Protein AF-Q559J3-F1 (afdb_monomer_lite)

Organism: Dictyostelium discoideum (NCBI:txid44689)

Radius of gyration: 30.57 Å; chains: 1; bounding box: 98×53×50 Å

pLDDT: mean 72.98, std 19.17, range [39.12, 98.0]

Structure (mmCIF, N/CA/C/O backbone):
data_AF-Q559J3-F1
#
_entry.id   AF-Q559J3-F1
#
loop_
_atom_site.group_PDB
_atom_site.id
_atom_site.type_symbol
_atom_site.label_atom_id
_atom_site.label_alt_id
_atom_site.label_comp_id
_atom_site.label_asym_id
_atom_site.label_entity_id
_atom_site.label_seq_id
_atom_site.pdbx_PDB_ins_code
_atom_site.Cartn_x
_atom_site.Cartn_y
_atom_site.Cartn_z
_atom_site.occupancy
_atom_site.B_iso_or_equiv
_atom_site.auth_seq_id
_atom_site.auth_comp_id
_atom_site.auth_asym_id
_atom_site.auth_atom_id
_atom_site.pdbx_PDB_model_num
ATOM 1 N N . MET A 1 1 ? -14.173 6.210 0.864 1.00 50.69 1 MET A N 1
ATOM 2 C CA . MET A 1 1 ? -13.270 5.061 1.099 1.00 50.69 1 MET A CA 1
ATOM 3 C C . MET A 1 1 ? -14.038 3.821 0.684 1.00 50.69 1 MET A C 1
ATOM 5 O O . MET A 1 1 ? -15.176 3.711 1.118 1.00 50.69 1 MET A O 1
ATOM 9 N N . ASN A 1 2 ? -13.496 2.957 -0.178 1.00 53.44 2 ASN A N 1
ATOM 10 C CA . ASN A 1 2 ? -14.232 1.775 -0.639 1.00 53.44 2 ASN A CA 1
ATOM 11 C C . ASN A 1 2 ? -13.721 0.534 0.094 1.00 53.44 2 ASN A C 1
ATOM 13 O O . ASN A 1 2 ? -12.513 0.313 0.171 1.00 53.44 2 ASN A O 1
ATOM 17 N N . ILE A 1 3 ? -14.643 -0.270 0.618 1.00 52.12 3 ILE A N 1
ATOM 18 C CA . ILE A 1 3 ? -14.345 -1.595 1.165 1.00 52.12 3 ILE A CA 1
ATOM 19 C C . ILE A 1 3 ? -14.300 -2.557 -0.022 1.00 52.12 3 ILE A C 1
ATOM 21 O O . ILE A 1 3 ? -15.331 -2.792 -0.649 1.00 52.12 3 ILE A O 1
ATOM 25 N N . SER A 1 4 ? -13.125 -3.091 -0.357 1.00 60.62 4 SER A N 1
ATOM 26 C CA . SER A 1 4 ? -12.976 -4.025 -1.486 1.00 60.62 4 SER A CA 1
ATOM 27 C C . SER A 1 4 ? -13.229 -5.475 -1.088 1.00 60.62 4 SER A C 1
ATOM 29 O O . SER A 1 4 ? -13.694 -6.266 -1.909 1.00 60.62 4 SER A O 1
ATOM 31 N N . ARG A 1 5 ? -12.934 -5.838 0.165 1.00 61.53 5 ARG A N 1
ATOM 32 C CA . ARG A 1 5 ? -13.039 -7.215 0.647 1.00 61.53 5 ARG A CA 1
ATOM 33 C C . ARG A 1 5 ? -13.280 -7.264 2.151 1.00 61.53 5 ARG A C 1
ATOM 35 O O . ARG A 1 5 ? -12.635 -6.543 2.910 1.00 61.53 5 ARG A O 1
ATOM 42 N N . VAL A 1 6 ? -14.191 -8.143 2.564 1.00 59.00 6 VAL A N 1
ATOM 43 C CA . VAL A 1 6 ? -14.423 -8.495 3.970 1.00 59.00 6 VAL A CA 1
ATOM 44 C C . VAL A 1 6 ? -13.960 -9.930 4.167 1.00 59.00 6 VAL A C 1
ATOM 46 O O . VAL A 1 6 ? -14.517 -10.838 3.552 1.00 59.00 6 VAL A O 1
ATOM 49 N N . ASN A 1 7 ? -12.951 -10.143 5.009 1.00 68.31 7 ASN A N 1
ATOM 50 C CA . ASN A 1 7 ? -12.560 -11.485 5.434 1.00 68.31 7 ASN A CA 1
ATOM 51 C C . ASN A 1 7 ? -12.933 -11.653 6.912 1.00 68.31 7 ASN A C 1
ATOM 53 O O . ASN A 1 7 ? -12.520 -10.870 7.766 1.00 68.31 7 ASN A O 1
ATOM 57 N N . SER A 1 8 ? -13.724 -12.675 7.231 1.00 63.62 8 SER A N 1
ATOM 58 C CA . SER A 1 8 ? -14.010 -13.049 8.616 1.00 63.62 8 SER A CA 1
ATOM 59 C C . SER A 1 8 ? -12.898 -13.949 9.149 1.00 63.62 8 SER A C 1
ATOM 61 O O . SER A 1 8 ? -12.629 -15.006 8.578 1.00 63.62 8 SER A O 1
ATOM 63 N N . THR A 1 9 ? -12.287 -13.570 10.266 1.00 68.38 9 THR A N 1
ATOM 64 C CA . THR A 1 9 ? -11.398 -14.435 11.050 1.00 68.38 9 THR A CA 1
ATOM 65 C C . THR A 1 9 ? -12.041 -14.734 12.408 1.00 68.38 9 THR A C 1
ATOM 67 O O . THR A 1 9 ? -12.905 -13.974 12.851 1.00 68.38 9 THR A O 1
ATOM 70 N N . PRO A 1 10 ? -11.607 -15.782 13.135 1.00 66.25 10 PRO A N 1
ATOM 71 C CA . PRO A 1 10 ? -12.072 -16.031 14.503 1.00 66.25 10 PRO A CA 1
ATOM 72 C C . PRO A 1 10 ? -11.838 -14.854 15.466 1.00 66.25 10 PRO A C 1
ATOM 74 O O . PRO A 1 10 ? -12.481 -14.782 16.508 1.00 66.25 10 PRO A O 1
ATOM 77 N N . LYS A 1 11 ? -10.907 -13.946 15.132 1.00 66.12 11 LYS A N 1
ATOM 78 C CA . LYS A 1 11 ? -10.559 -12.764 15.932 1.00 66.12 11 LYS A CA 1
ATOM 79 C C . LYS A 1 11 ? -11.352 -11.505 15.553 1.00 66.12 11 LYS A C 1
ATOM 81 O O . LYS A 1 11 ? -11.283 -10.527 16.287 1.00 66.12 11 LYS A O 1
ATOM 86 N N . GLY A 1 12 ? -12.107 -11.525 14.452 1.00 66.38 12 GLY A N 1
ATOM 87 C CA . GLY A 1 12 ? -12.852 -10.367 13.954 1.00 66.38 12 GLY A CA 1
ATOM 88 C C . GLY A 1 12 ? -12.937 -10.318 12.428 1.00 66.38 12 GLY A C 1
ATOM 89 O O . GLY A 1 12 ? -12.359 -11.145 11.718 1.00 66.38 12 GLY A O 1
ATOM 90 N N . SER A 1 13 ? -13.679 -9.341 11.912 1.00 70.00 13 SER A N 1
ATOM 91 C CA . SER A 1 13 ? -13.765 -9.037 10.480 1.00 70.00 13 SER A CA 1
ATOM 92 C C . SER A 1 13 ? -12.693 -8.023 10.083 1.00 70.00 13 SER A C 1
ATOM 94 O O . SER A 1 13 ? -12.608 -6.953 10.690 1.00 70.00 13 SER A O 1
ATOM 96 N N . THR A 1 14 ? -11.908 -8.331 9.052 1.00 61.81 14 THR A N 1
ATOM 97 C CA . THR A 1 14 ? -10.976 -7.380 8.437 1.00 61.81 14 THR A CA 1
ATOM 98 C C . THR A 1 14 ? -11.603 -6.761 7.195 1.00 61.81 14 THR A C 1
ATOM 100 O O . THR A 1 14 ? -12.227 -7.452 6.385 1.00 61.81 14 THR A O 1
ATOM 103 N N . PHE A 1 15 ? -11.443 -5.445 7.063 1.00 66.25 15 PHE A N 1
ATOM 104 C CA . PHE A 1 15 ? -11.895 -4.682 5.906 1.00 66.25 15 PHE A CA 1
ATOM 105 C C . PHE A 1 15 ? -10.669 -4.194 5.150 1.00 66.25 15 PHE A C 1
ATOM 107 O O . PHE A 1 15 ? -9.879 -3.397 5.664 1.00 66.25 15 PHE A O 1
ATOM 114 N N . GLU A 1 16 ? -10.512 -4.672 3.921 1.00 60.56 16 GLU A N 1
ATOM 115 C CA . GLU A 1 16 ? -9.511 -4.127 3.018 1.00 60.56 16 GLU A CA 1
ATOM 116 C C . GLU A 1 16 ? -10.017 -2.785 2.489 1.00 60.56 16 GLU A C 1
ATOM 118 O O . GLU A 1 16 ? -11.097 -2.687 1.895 1.00 60.56 16 GLU A O 1
ATOM 123 N N . LEU A 1 17 ? -9.251 -1.731 2.754 1.00 57.00 17 LEU A N 1
ATOM 124 C CA . LEU A 1 17 ? -9.593 -0.393 2.309 1.00 57.00 17 LEU A CA 1
ATOM 125 C C . LEU A 1 17 ? -8.867 -0.125 1.010 1.00 57.00 17 LEU A C 1
ATOM 127 O O . LEU A 1 17 ? -7.647 0.023 0.982 1.00 57.00 17 LEU A O 1
ATOM 131 N N . THR A 1 18 ? -9.632 0.022 -0.059 1.00 56.56 18 THR A N 1
ATOM 132 C CA . THR A 1 18 ? -9.094 0.622 -1.270 1.00 56.56 18 THR A CA 1
ATOM 133 C C . THR A 1 18 ? -9.245 2.130 -1.134 1.00 56.56 18 THR A C 1
ATOM 135 O O . THR A 1 18 ? -10.359 2.663 -1.017 1.00 56.56 18 THR A O 1
ATOM 138 N N . TYR A 1 19 ? -8.113 2.835 -1.100 1.00 57.12 19 TYR A N 1
ATOM 139 C CA . TYR A 1 19 ? -8.124 4.291 -1.123 1.00 57.12 19 TYR A CA 1
ATOM 140 C C . TYR A 1 19 ? -8.837 4.774 -2.389 1.00 57.12 19 TYR A C 1
ATOM 142 O O . TYR A 1 19 ? -8.651 4.186 -3.458 1.00 57.12 19 TYR A O 1
ATOM 150 N N . PRO A 1 20 ? -9.658 5.836 -2.300 1.00 55.09 20 PRO A N 1
ATOM 151 C CA . PRO A 1 20 ? -10.192 6.454 -3.499 1.00 55.09 20 PRO A CA 1
ATOM 152 C C . PRO A 1 20 ? -9.019 6.854 -4.399 1.00 55.09 20 PRO A C 1
ATOM 154 O O . PRO A 1 20 ? -8.024 7.411 -3.931 1.00 55.09 20 PRO A O 1
ATOM 157 N N . THR A 1 21 ? -9.158 6.588 -5.695 1.00 53.22 21 THR A N 1
ATOM 158 C CA . THR A 1 21 ? -8.191 6.916 -6.757 1.00 53.22 21 THR A CA 1
ATOM 159 C C . THR A 1 21 ? -7.716 8.375 -6.726 1.00 53.22 21 THR A C 1
ATOM 161 O O . THR A 1 21 ? -6.663 8.687 -7.266 1.00 53.22 21 THR A O 1
ATOM 164 N N . HIS A 1 22 ? -8.432 9.270 -6.043 1.00 52.12 22 HIS A N 1
ATOM 165 C CA . HIS A 1 22 ? -8.041 10.663 -5.825 1.00 52.12 22 HIS A CA 1
ATOM 166 C C . HIS A 1 22 ? -6.794 10.856 -4.948 1.00 52.12 22 HIS A C 1
ATOM 168 O O . HIS A 1 22 ? -6.021 11.769 -5.220 1.00 52.12 22 HIS A O 1
ATOM 174 N N . LEU A 1 23 ? -6.536 9.993 -3.956 1.00 54.59 23 LEU A N 1
ATOM 175 C CA . LEU A 1 23 ? -5.275 10.039 -3.197 1.00 54.59 23 LEU A CA 1
ATOM 176 C C . LEU A 1 23 ? -4.087 9.671 -4.093 1.00 54.59 23 LEU A C 1
ATOM 178 O O . LEU A 1 23 ? -3.030 10.294 -4.015 1.00 54.59 23 LEU A O 1
ATOM 182 N N . ASN A 1 24 ? -4.310 8.741 -5.027 1.00 59.25 24 ASN A N 1
ATOM 183 C CA . ASN A 1 24 ? -3.363 8.491 -6.110 1.00 59.25 24 ASN A CA 1
ATOM 184 C C . ASN A 1 24 ? -3.235 9.720 -7.021 1.00 59.25 24 ASN A C 1
ATOM 186 O O . ASN A 1 24 ? -2.165 9.934 -7.561 1.00 59.25 24 ASN A O 1
ATOM 190 N N . GLY A 1 25 ? -4.274 10.551 -7.155 1.00 69.50 25 GLY A N 1
ATOM 191 C CA . GLY A 1 25 ? -4.237 11.820 -7.886 1.00 69.50 25 GLY A CA 1
ATOM 192 C C . GLY A 1 25 ? -3.306 12.867 -7.264 1.00 69.50 25 GLY A C 1
ATOM 193 O O . GLY A 1 25 ? -2.492 13.441 -7.979 1.00 69.50 25 GLY A O 1
ATOM 194 N N . LEU A 1 26 ? -3.363 13.085 -5.945 1.00 63.06 26 LEU A N 1
ATOM 195 C CA . LEU A 1 26 ? -2.419 13.972 -5.237 1.00 63.06 26 LEU A CA 1
ATOM 196 C C . LEU A 1 26 ? -0.977 13.454 -5.340 1.00 63.06 26 LEU A C 1
ATOM 198 O O . LEU A 1 26 ? -0.055 14.219 -5.631 1.00 63.06 26 LEU A O 1
ATOM 202 N N . ILE A 1 27 ? -0.790 12.141 -5.171 1.00 65.81 27 ILE A N 1
ATOM 203 C CA . ILE A 1 27 ? 0.515 11.495 -5.353 1.00 65.81 27 ILE A CA 1
ATOM 204 C C . ILE A 1 27 ? 0.997 11.697 -6.798 1.00 65.81 27 ILE A C 1
ATOM 206 O O . ILE A 1 27 ? 2.102 12.194 -6.997 1.00 65.81 27 ILE A O 1
ATOM 210 N N . GLN A 1 28 ? 0.144 11.464 -7.797 1.00 74.38 28 GLN A N 1
ATOM 211 C CA . GLN A 1 28 ? 0.455 11.692 -9.212 1.00 74.38 28 GLN A CA 1
ATOM 212 C C . GLN A 1 28 ? 0.804 13.153 -9.515 1.00 74.38 28 GLN A C 1
ATOM 214 O O . GLN A 1 28 ? 1.754 13.407 -10.249 1.00 74.38 28 GLN A O 1
ATOM 219 N N . GLN A 1 29 ? 0.092 14.132 -8.950 1.00 77.00 29 GLN A N 1
ATOM 220 C CA . GLN A 1 29 ? 0.422 15.548 -9.153 1.00 77.00 29 GLN A CA 1
ATOM 221 C C . GLN A 1 29 ? 1.798 15.891 -8.581 1.00 77.00 29 GLN A C 1
ATOM 223 O O . GLN A 1 29 ? 2.585 16.579 -9.235 1.00 77.00 29 GLN A O 1
ATOM 228 N N . SER A 1 30 ? 2.111 15.374 -7.389 1.00 74.38 30 SER A N 1
ATOM 229 C CA . SER A 1 30 ? 3.423 15.562 -6.771 1.00 74.38 30 SER A CA 1
ATOM 230 C C . SER A 1 30 ? 4.540 14.921 -7.607 1.00 74.38 30 SER A C 1
ATOM 232 O O . SER A 1 30 ? 5.579 15.547 -7.825 1.00 74.38 30 SER A O 1
ATOM 234 N N . GLU A 1 31 ? 4.307 13.721 -8.152 1.00 75.12 31 GLU A N 1
ATOM 235 C CA . GLU A 1 31 ? 5.231 13.016 -9.049 1.00 75.12 31 GLU A CA 1
ATOM 236 C C . GLU A 1 31 ? 5.479 13.809 -10.337 1.00 75.12 31 GLU A C 1
ATOM 238 O O . GLU A 1 31 ? 6.629 13.990 -10.740 1.00 75.12 31 GLU A O 1
ATOM 243 N N . VAL A 1 32 ? 4.421 14.354 -10.948 1.00 80.75 32 VAL A N 1
ATOM 244 C CA . VAL A 1 32 ? 4.525 15.205 -12.144 1.00 80.75 32 VAL A CA 1
ATOM 245 C C . VAL A 1 32 ? 5.367 16.449 -11.854 1.00 80.75 32 VAL A C 1
ATOM 247 O O . VAL A 1 32 ? 6.253 16.781 -12.643 1.00 80.75 32 VAL A O 1
ATOM 250 N N . PHE A 1 33 ? 5.160 17.106 -10.709 1.00 79.50 33 PHE A N 1
ATOM 251 C CA . PHE A 1 33 ? 5.953 18.275 -10.317 1.00 79.50 33 PHE A CA 1
ATOM 252 C C . PHE A 1 33 ? 7.436 17.934 -10.117 1.00 79.50 33 PHE A C 1
ATOM 254 O O . PHE A 1 33 ? 8.308 18.658 -10.605 1.00 79.50 33 PHE A O 1
ATOM 261 N N . GLY A 1 34 ? 7.732 16.809 -9.455 1.00 79.00 34 GLY A N 1
ATOM 262 C CA . GLY A 1 34 ? 9.100 16.315 -9.283 1.00 79.00 34 GLY A CA 1
ATOM 263 C C . GLY A 1 34 ? 9.792 16.049 -10.623 1.00 79.00 34 GLY A C 1
ATOM 264 O O . GLY A 1 34 ? 10.924 16.485 -10.835 1.00 79.00 34 GLY A O 1
ATOM 265 N N . ILE A 1 35 ? 9.090 15.414 -11.565 1.00 80.19 35 ILE A N 1
ATOM 266 C CA . ILE A 1 35 ? 9.599 15.138 -12.915 1.00 80.19 35 ILE A CA 1
ATOM 267 C C . ILE A 1 35 ? 9.886 16.437 -13.676 1.00 80.19 35 ILE A C 1
ATOM 269 O O . ILE A 1 35 ? 10.951 16.559 -14.281 1.00 80.19 35 ILE A O 1
ATOM 273 N N . ILE A 1 36 ? 8.988 17.425 -13.619 1.00 83.69 36 ILE A N 1
ATOM 274 C CA . ILE A 1 36 ? 9.185 18.721 -14.288 1.00 83.69 36 ILE A CA 1
ATOM 275 C C . ILE A 1 36 ? 10.451 19.415 -13.769 1.00 83.69 36 ILE A C 1
ATOM 277 O O . ILE A 1 36 ? 11.252 19.902 -14.569 1.00 83.69 36 ILE A O 1
ATOM 281 N N . LEU A 1 37 ? 10.683 19.420 -12.452 1.00 79.75 37 LEU A N 1
ATOM 282 C CA . LEU A 1 37 ? 11.886 20.022 -11.866 1.00 79.75 37 LEU A CA 1
ATOM 283 C C . LEU A 1 37 ? 13.171 19.304 -12.299 1.00 79.75 37 LEU A C 1
ATOM 285 O O . LEU A 1 37 ? 14.160 19.963 -12.627 1.00 79.75 37 LEU A O 1
ATOM 289 N N . ILE A 1 38 ? 13.148 17.969 -12.371 1.00 80.94 38 ILE A N 1
ATOM 290 C CA . ILE A 1 38 ? 14.276 17.177 -12.881 1.00 80.94 38 ILE A CA 1
ATOM 291 C C . ILE A 1 38 ? 14.542 17.518 -14.348 1.00 80.94 38 ILE A C 1
ATOM 293 O O . ILE A 1 38 ? 15.689 17.774 -14.709 1.00 80.94 38 ILE A O 1
ATOM 297 N N . ILE A 1 39 ? 13.501 17.583 -15.186 1.00 83.44 39 ILE A N 1
ATOM 298 C CA . ILE A 1 39 ? 13.632 17.941 -16.605 1.00 83.44 39 ILE A CA 1
ATOM 299 C C . ILE A 1 39 ? 14.246 19.336 -16.747 1.00 83.44 39 ILE A C 1
ATOM 301 O O . ILE A 1 39 ? 15.182 19.501 -17.523 1.00 83.44 39 ILE A O 1
ATOM 305 N N . ILE A 1 40 ? 13.789 20.327 -15.977 1.00 81.75 40 ILE A N 1
ATOM 306 C CA . ILE A 1 40 ? 14.355 21.685 -16.010 1.00 81.75 40 ILE A CA 1
ATOM 307 C C . ILE A 1 40 ? 15.839 21.671 -15.611 1.00 81.75 40 ILE A C 1
ATOM 309 O O . ILE A 1 40 ? 16.649 22.335 -16.263 1.00 81.75 40 ILE A O 1
ATOM 313 N N . GLY A 1 41 ? 16.212 20.906 -14.579 1.00 78.06 41 GLY A N 1
ATOM 314 C CA . GLY A 1 41 ? 17.607 20.746 -14.156 1.00 78.06 41 GLY A CA 1
ATOM 315 C C . GLY A 1 41 ? 18.481 20.102 -15.236 1.00 78.06 41 GLY A C 1
ATOM 316 O O . GLY A 1 41 ? 19.561 20.606 -15.545 1.00 78.06 41 GLY A O 1
ATOM 317 N N . VAL A 1 42 ? 17.978 19.043 -15.874 1.00 80.94 42 VAL A N 1
ATOM 318 C CA . VAL A 1 42 ? 18.658 18.326 -16.962 1.00 80.94 42 VAL A CA 1
ATOM 319 C C . VAL A 1 42 ? 18.816 19.216 -18.196 1.00 80.94 42 VAL A C 1
ATOM 321 O O . VAL A 1 42 ? 19.921 19.345 -18.717 1.00 80.94 42 VAL A O 1
ATOM 324 N N . VAL A 1 43 ? 17.747 19.885 -18.638 1.00 82.81 43 VAL A N 1
ATOM 325 C CA . VAL A 1 43 ? 17.775 20.790 -19.800 1.00 82.81 43 VAL A CA 1
ATOM 326 C C . VAL A 1 43 ? 18.772 21.929 -19.578 1.00 82.81 43 VAL A C 1
ATOM 328 O O . VAL A 1 43 ? 19.550 22.239 -20.479 1.00 82.81 43 VAL A O 1
ATOM 331 N N . LYS A 1 44 ? 18.819 22.514 -18.372 1.00 78.12 44 LYS A N 1
ATOM 332 C CA . LYS A 1 44 ? 19.820 23.538 -18.033 1.00 78.12 44 LYS A CA 1
ATOM 333 C C . LYS A 1 44 ? 21.246 22.985 -18.004 1.00 78.12 44 LYS A C 1
ATOM 335 O O . LYS A 1 44 ? 22.157 23.688 -18.430 1.00 78.12 44 LYS A O 1
ATOM 340 N N . GLY A 1 45 ? 21.439 21.743 -17.554 1.00 74.56 45 GLY A N 1
ATOM 341 C CA . GLY A 1 45 ? 22.743 21.074 -17.544 1.00 74.56 45 GLY A CA 1
ATOM 342 C C . GLY A 1 45 ? 23.296 20.758 -18.939 1.00 74.56 45 GLY A C 1
ATOM 343 O O . GLY A 1 45 ? 24.510 20.753 -19.119 1.00 74.56 45 GLY A O 1
ATOM 344 N N . PHE A 1 46 ? 22.421 20.543 -19.928 1.00 79.81 46 PHE A N 1
ATOM 345 C CA . PHE A 1 46 ? 22.800 20.253 -21.318 1.00 79.81 46 PHE A CA 1
ATOM 346 C C . PHE A 1 46 ? 22.862 21.483 -22.236 1.00 79.81 46 PHE A C 1
ATOM 348 O O . PHE A 1 46 ? 23.179 21.327 -23.419 1.00 79.81 46 PHE A O 1
ATOM 355 N N . SER A 1 47 ? 22.578 22.694 -21.740 1.00 77.44 47 SER A N 1
ATOM 356 C CA . SER A 1 47 ? 22.707 23.901 -22.565 1.00 77.44 47 SER A CA 1
ATOM 357 C C . SER A 1 47 ? 24.156 24.050 -23.042 1.00 77.44 47 SER A C 1
ATOM 359 O O . SER A 1 47 ? 25.096 24.080 -22.250 1.00 77.44 47 SER A O 1
ATOM 361 N N . LYS A 1 48 ? 24.328 24.060 -24.365 1.00 68.38 48 LYS A N 1
ATOM 362 C CA . LYS A 1 48 ? 25.519 23.573 -25.079 1.00 68.38 48 LYS A CA 1
ATOM 363 C C . LYS A 1 48 ? 26.717 24.536 -25.098 1.00 68.38 48 LYS A C 1
ATOM 365 O O . LYS A 1 48 ? 27.658 24.303 -25.849 1.00 68.38 48 LYS A O 1
ATOM 370 N N . GLU A 1 49 ? 26.723 25.597 -24.293 1.00 74.06 49 GLU A N 1
ATOM 371 C CA . GLU A 1 49 ? 27.734 26.657 -24.389 1.00 74.06 49 GLU A CA 1
ATOM 372 C C . GLU A 1 49 ? 28.524 26.855 -23.084 1.00 74.06 49 GLU A C 1
ATOM 374 O O . GLU A 1 49 ? 28.106 27.522 -22.140 1.00 74.06 49 GLU A O 1
ATOM 379 N N . GLY A 1 50 ? 29.718 26.255 -23.059 1.00 69.12 50 GLY A N 1
ATOM 380 C CA . GLY A 1 50 ? 30.932 26.829 -22.463 1.00 69.12 50 GLY A CA 1
ATOM 381 C C . GLY A 1 50 ? 31.109 26.819 -20.942 1.00 69.12 50 GLY A C 1
ATOM 382 O O . GLY A 1 50 ? 32.248 26.823 -20.485 1.00 69.12 50 GLY A O 1
ATOM 383 N N . ASN A 1 51 ? 30.049 26.756 -20.138 1.00 83.38 51 ASN A N 1
ATOM 384 C CA . ASN A 1 51 ? 30.182 26.947 -18.692 1.00 83.38 51 ASN A CA 1
ATOM 385 C C . ASN A 1 51 ? 30.091 25.624 -17.924 1.00 83.38 51 ASN A C 1
ATOM 387 O O . ASN A 1 51 ? 29.023 25.241 -17.455 1.00 83.38 51 ASN A O 1
ATOM 391 N N . GLN A 1 52 ? 31.231 24.956 -17.707 1.00 86.50 52 GLN A N 1
ATOM 392 C CA . GLN A 1 52 ? 31.329 23.790 -16.806 1.00 86.50 52 GLN A CA 1
ATOM 393 C C . GLN A 1 52 ? 30.721 24.072 -15.416 1.00 86.50 52 GLN A C 1
ATOM 395 O O . GLN A 1 52 ? 30.108 23.198 -14.806 1.00 86.50 52 GLN A O 1
ATOM 400 N N . ILE A 1 53 ? 30.819 25.324 -14.952 1.00 86.94 53 ILE A N 1
ATOM 401 C CA . ILE A 1 53 ? 30.195 25.811 -13.713 1.00 86.94 53 ILE A CA 1
ATOM 402 C C . ILE A 1 53 ? 28.661 25.678 -13.766 1.00 86.94 53 ILE A C 1
ATOM 404 O O . ILE A 1 53 ? 28.046 25.244 -12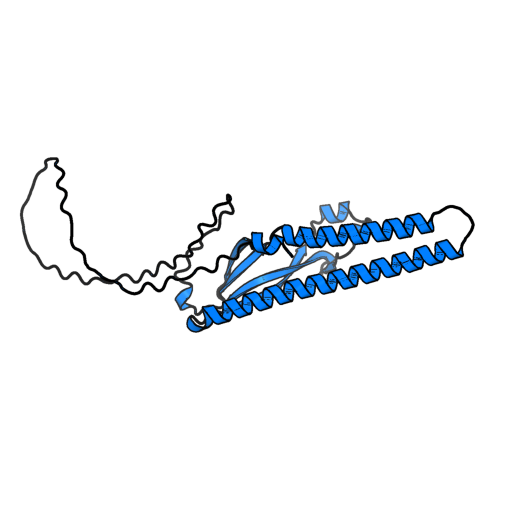.792 1.00 86.94 53 ILE A O 1
ATOM 408 N N . LEU A 1 54 ? 28.034 25.997 -14.905 1.00 84.94 54 LEU A N 1
ATOM 409 C CA . LEU A 1 54 ? 26.582 25.904 -15.084 1.00 84.94 54 LEU A CA 1
ATOM 410 C C . LEU A 1 54 ? 26.109 24.443 -15.089 1.00 84.94 54 LEU A C 1
ATOM 412 O O . LEU A 1 54 ? 25.093 24.130 -14.470 1.00 84.94 54 LEU A O 1
ATOM 416 N N . ALA A 1 55 ? 26.875 23.545 -15.717 1.00 84.06 55 ALA A N 1
ATOM 417 C CA . ALA A 1 55 ? 26.600 22.108 -15.683 1.00 84.06 55 ALA A CA 1
ATOM 418 C C . ALA A 1 55 ? 26.677 21.552 -14.249 1.00 84.06 55 ALA A C 1
ATOM 420 O O . ALA A 1 55 ? 25.779 20.827 -13.817 1.00 84.06 55 ALA A O 1
ATOM 421 N N . GLY A 1 56 ? 27.694 21.956 -13.476 1.00 87.62 56 GLY A N 1
ATOM 422 C CA . GLY A 1 56 ? 27.813 21.604 -12.058 1.00 87.62 56 GLY A CA 1
ATOM 423 C C . GLY A 1 56 ? 26.618 22.086 -11.228 1.00 87.62 56 GLY A C 1
ATOM 424 O O . GLY A 1 56 ? 26.050 21.320 -10.450 1.00 87.62 56 GLY A O 1
ATOM 425 N N . PHE A 1 57 ? 26.168 23.324 -11.449 1.00 88.25 57 PHE A N 1
ATOM 426 C CA . PHE A 1 57 ? 24.981 23.866 -10.785 1.00 88.25 57 PHE A CA 1
ATOM 427 C C . PHE A 1 57 ? 23.693 23.115 -11.172 1.00 88.25 57 PHE A C 1
ATOM 429 O O . PHE A 1 57 ? 22.853 22.841 -10.314 1.00 88.25 57 PHE A O 1
ATOM 436 N N . GLY A 1 58 ? 23.546 22.717 -12.441 1.00 85.62 58 GLY A N 1
ATOM 437 C CA . GLY A 1 58 ? 22.435 21.880 -12.911 1.00 85.62 58 GLY A CA 1
ATOM 438 C C . GLY A 1 58 ? 22.383 20.514 -12.216 1.00 85.62 58 GLY A C 1
ATOM 439 O O . GLY A 1 58 ? 21.319 20.070 -11.778 1.00 85.62 58 GLY A O 1
ATOM 440 N N . LEU A 1 59 ? 23.539 19.875 -12.016 1.00 87.31 59 LEU A N 1
ATOM 441 C CA . LEU A 1 59 ? 23.616 18.618 -11.269 1.00 87.31 59 LEU A CA 1
ATOM 442 C C . LEU A 1 59 ? 23.240 18.816 -9.796 1.00 87.31 59 LEU A C 1
ATOM 444 O O . LEU A 1 59 ? 22.370 18.108 -9.296 1.00 87.31 59 LEU A O 1
ATOM 448 N N . ILE A 1 60 ? 23.803 19.816 -9.115 1.00 89.62 60 ILE A N 1
ATOM 449 C CA . ILE A 1 60 ? 23.496 20.087 -7.698 1.00 89.62 60 ILE A CA 1
ATOM 450 C C . ILE A 1 60 ? 22.004 20.390 -7.500 1.00 89.62 60 ILE A C 1
ATOM 452 O O . ILE A 1 60 ? 21.367 19.834 -6.605 1.00 89.62 60 ILE A O 1
ATOM 456 N N . THR A 1 61 ? 21.422 21.232 -8.357 1.00 88.12 61 THR A N 1
ATOM 457 C CA . THR A 1 61 ? 19.994 21.580 -8.278 1.00 88.12 61 THR A CA 1
ATOM 458 C C . THR A 1 61 ? 19.078 20.393 -8.571 1.00 88.12 61 THR A C 1
ATOM 460 O O . THR A 1 61 ? 18.031 20.275 -7.932 1.00 88.12 61 THR A O 1
ATOM 463 N N . SER A 1 62 ? 19.464 19.475 -9.464 1.00 85.81 62 SER A N 1
ATOM 464 C CA . SER A 1 62 ? 18.681 18.254 -9.717 1.00 85.81 62 SER A CA 1
ATOM 465 C C . SER A 1 62 ? 18.729 17.273 -8.538 1.00 85.81 62 SER A C 1
ATOM 467 O O . SER A 1 62 ? 17.680 16.774 -8.131 1.00 85.81 62 SER A O 1
ATOM 469 N N . PHE A 1 63 ? 19.894 17.081 -7.906 1.00 89.12 63 PHE A N 1
ATOM 470 C CA . PHE A 1 63 ? 20.010 16.314 -6.658 1.00 89.12 63 PHE A CA 1
ATOM 471 C C . PHE A 1 63 ? 19.173 16.918 -5.527 1.00 89.12 63 PHE A C 1
ATOM 473 O O . PHE A 1 63 ? 18.439 16.200 -4.848 1.00 89.12 63 PHE A O 1
ATOM 480 N N . PHE A 1 64 ? 19.237 18.239 -5.345 1.00 89.62 64 PHE A N 1
ATOM 481 C CA . PHE A 1 64 ? 18.448 18.927 -4.326 1.00 89.62 64 PHE A CA 1
ATOM 482 C C . PHE A 1 64 ? 16.939 18.811 -4.587 1.00 89.62 64 PHE A C 1
ATOM 484 O O . PHE A 1 64 ? 16.170 18.568 -3.661 1.00 89.62 64 PHE A O 1
ATOM 491 N N . SER A 1 65 ? 16.514 18.904 -5.851 1.00 88.00 65 SER A N 1
ATOM 492 C CA . SER A 1 65 ? 15.105 18.743 -6.236 1.00 88.00 65 SER A CA 1
ATOM 493 C C . SER A 1 65 ? 14.591 17.329 -5.954 1.00 88.00 65 SER A C 1
ATOM 495 O O . SER A 1 65 ? 13.501 17.174 -5.408 1.00 88.00 65 SER A O 1
ATOM 497 N N . LEU A 1 66 ? 15.389 16.296 -6.256 1.00 88.75 66 LEU A N 1
ATOM 498 C CA . LEU A 1 66 ? 15.071 14.906 -5.911 1.00 88.75 66 LEU A CA 1
ATOM 499 C C . LEU A 1 66 ? 14.950 14.706 -4.397 1.00 88.75 66 LEU A C 1
ATOM 501 O O . LEU A 1 66 ? 14.025 14.048 -3.925 1.00 88.75 66 LEU A O 1
ATOM 505 N N . PHE A 1 67 ? 15.865 15.293 -3.628 1.00 89.81 67 PHE A N 1
ATOM 506 C CA . PHE A 1 67 ? 15.842 15.211 -2.172 1.00 89.81 67 PHE A CA 1
ATOM 507 C C . PHE A 1 67 ? 14.608 15.901 -1.570 1.00 89.81 67 PHE A C 1
ATOM 509 O O . PHE A 1 67 ? 13.917 15.309 -0.741 1.00 89.81 67 PHE A O 1
ATOM 516 N N . LEU A 1 68 ? 14.279 17.114 -2.028 1.00 89.56 68 LEU A N 1
ATOM 517 C CA . LEU A 1 68 ? 13.059 17.816 -1.621 1.00 89.56 68 LEU A CA 1
ATOM 518 C C . LEU A 1 68 ? 11.798 17.029 -1.979 1.00 89.56 68 LEU A C 1
ATOM 520 O O . LEU A 1 68 ? 10.890 16.931 -1.156 1.00 89.56 68 LEU A O 1
ATOM 524 N N . PHE A 1 69 ? 11.753 16.435 -3.173 1.00 87.12 69 PHE A N 1
ATOM 525 C CA . PHE A 1 69 ? 10.642 15.584 -3.586 1.00 87.12 69 PHE A CA 1
ATOM 526 C C . PHE A 1 69 ? 10.449 14.401 -2.625 1.00 87.12 69 PHE A C 1
ATOM 528 O O . PHE A 1 69 ? 9.332 14.164 -2.167 1.00 87.12 69 PHE A O 1
ATOM 535 N N . LEU A 1 70 ? 11.529 13.710 -2.243 1.00 89.69 70 LEU A N 1
ATOM 536 C CA . LEU A 1 70 ? 11.463 12.616 -1.267 1.00 89.69 70 LEU A CA 1
ATOM 537 C C . LEU A 1 70 ? 10.949 13.087 0.102 1.00 89.69 70 LEU A C 1
ATOM 539 O O . LEU A 1 70 ? 10.127 12.401 0.708 1.00 89.69 70 LEU A O 1
ATOM 543 N N . ILE A 1 71 ? 11.379 14.260 0.577 1.00 91.69 71 ILE A N 1
ATOM 544 C CA . ILE A 1 71 ? 10.879 14.840 1.833 1.00 91.69 71 ILE A CA 1
ATOM 545 C C . ILE A 1 71 ? 9.376 15.121 1.742 1.00 91.69 71 ILE A C 1
ATOM 547 O O . ILE A 1 71 ? 8.623 14.702 2.621 1.00 91.69 71 ILE A O 1
ATOM 551 N N . ILE A 1 72 ? 8.927 15.795 0.679 1.00 89.88 72 ILE A N 1
ATOM 552 C CA . ILE A 1 72 ? 7.509 16.120 0.467 1.00 89.88 72 ILE A CA 1
ATOM 553 C C . ILE A 1 72 ? 6.672 14.840 0.393 1.00 89.88 72 ILE A C 1
ATOM 555 O O . ILE A 1 72 ? 5.605 14.767 1.005 1.00 89.88 72 ILE A O 1
ATOM 559 N N . PHE A 1 73 ? 7.166 13.812 -0.297 1.00 87.06 73 PHE A N 1
ATOM 560 C CA . PHE A 1 73 ? 6.510 12.511 -0.385 1.00 87.06 73 PHE A CA 1
ATOM 561 C C . PHE A 1 73 ? 6.355 11.853 0.997 1.00 87.06 73 PHE A C 1
ATOM 563 O O . PHE A 1 73 ? 5.266 11.396 1.352 1.00 87.06 73 PHE A O 1
ATOM 570 N N . ILE A 1 74 ? 7.413 11.859 1.817 1.00 89.81 74 ILE A N 1
ATOM 571 C CA . ILE A 1 74 ? 7.378 11.329 3.189 1.00 89.81 74 ILE A CA 1
ATOM 572 C C . ILE A 1 74 ? 6.380 12.112 4.055 1.00 89.81 74 ILE A C 1
ATOM 574 O O . ILE A 1 74 ? 5.551 11.496 4.726 1.00 89.81 74 ILE A O 1
ATOM 578 N N . ILE A 1 75 ? 6.415 13.449 4.017 1.00 91.00 75 ILE A N 1
ATOM 579 C CA . ILE A 1 75 ? 5.484 14.313 4.763 1.00 91.00 75 ILE A CA 1
ATOM 580 C C . ILE A 1 75 ? 4.039 14.028 4.347 1.00 91.00 75 ILE A C 1
ATOM 582 O O . ILE A 1 75 ? 3.174 13.844 5.202 1.00 91.00 75 ILE A O 1
ATOM 586 N N . SER A 1 76 ? 3.780 13.925 3.044 1.00 88.25 76 SER A N 1
ATOM 587 C CA . SER A 1 76 ? 2.446 13.635 2.511 1.00 88.25 76 SER A CA 1
ATOM 588 C C . SER A 1 76 ? 1.931 12.288 3.018 1.00 88.25 76 SER A C 1
ATOM 590 O O . SER A 1 76 ? 0.812 12.202 3.523 1.00 88.25 76 SER A O 1
ATOM 592 N N . LYS A 1 77 ? 2.772 11.244 2.992 1.00 87.06 77 LYS A N 1
ATOM 593 C CA . LYS A 1 77 ? 2.426 9.923 3.537 1.00 87.06 77 LYS A CA 1
ATOM 594 C C . LYS A 1 77 ? 2.112 9.980 5.036 1.00 87.06 77 LYS A C 1
ATOM 596 O O . LYS A 1 77 ? 1.145 9.360 5.480 1.00 87.06 77 LYS A O 1
ATOM 601 N N . ILE A 1 78 ? 2.900 10.722 5.815 1.00 90.31 78 ILE A N 1
ATOM 602 C CA . ILE A 1 78 ? 2.667 10.912 7.255 1.00 90.31 78 ILE A CA 1
ATOM 603 C C . ILE A 1 78 ? 1.336 11.632 7.501 1.00 90.31 78 ILE A C 1
ATOM 605 O O . ILE A 1 78 ? 0.557 11.184 8.339 1.00 90.31 78 ILE A O 1
ATOM 609 N N . ASN A 1 79 ? 1.035 12.693 6.750 1.00 90.12 79 ASN A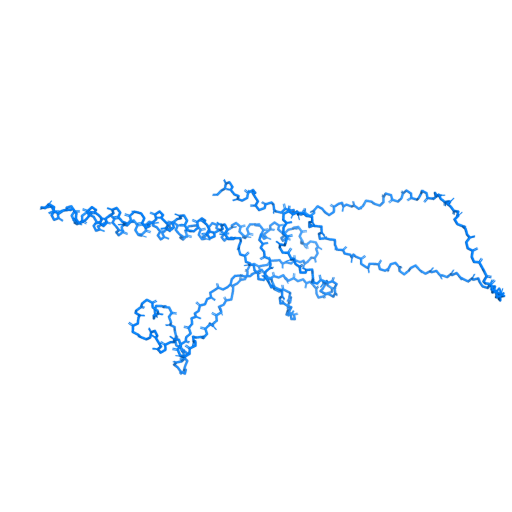 N 1
ATOM 610 C CA . ASN A 1 79 ? -0.211 13.450 6.887 1.00 90.12 79 ASN A CA 1
ATOM 611 C C . ASN A 1 79 ? -1.444 12.583 6.613 1.00 90.12 79 ASN A C 1
ATOM 613 O O . ASN A 1 79 ? -2.407 12.623 7.377 1.00 90.12 79 ASN A O 1
ATOM 617 N N . VAL A 1 80 ? -1.394 11.749 5.570 1.00 87.81 80 VAL A N 1
ATOM 618 C CA . VAL A 1 80 ? -2.468 10.798 5.251 1.00 87.81 80 VAL A CA 1
ATOM 619 C C . VAL A 1 80 ? -2.670 9.802 6.393 1.00 87.81 80 VAL A C 1
ATOM 621 O O . VAL A 1 80 ? -3.798 9.606 6.841 1.00 87.81 80 VAL A O 1
ATOM 624 N N . LEU A 1 81 ? -1.589 9.218 6.919 1.00 88.88 81 LEU A N 1
ATOM 625 C CA . LEU A 1 81 ? -1.666 8.288 8.049 1.00 88.88 81 LEU A CA 1
ATOM 626 C C . LEU A 1 81 ? -2.201 8.955 9.322 1.00 88.88 81 LEU A C 1
ATOM 628 O O . LEU A 1 81 ? -3.005 8.353 10.030 1.00 88.88 81 LEU A O 1
ATOM 632 N N . ASN A 1 82 ? -1.787 10.188 9.612 1.00 91.50 82 ASN A N 1
ATOM 633 C CA . ASN A 1 82 ? -2.271 10.944 10.766 1.00 91.50 82 ASN A CA 1
ATOM 634 C C . ASN A 1 82 ? -3.761 11.265 10.641 1.00 91.50 82 ASN A C 1
ATOM 636 O O . ASN A 1 82 ? -4.492 11.117 11.615 1.00 91.50 82 ASN A O 1
ATOM 640 N N . LYS A 1 83 ? -4.225 11.628 9.441 1.00 90.50 83 LYS A N 1
ATOM 641 C CA . LYS A 1 83 ? -5.649 11.850 9.182 1.00 90.50 83 LYS A CA 1
ATOM 642 C C . LYS A 1 83 ? -6.463 10.575 9.401 1.00 90.50 83 LYS A C 1
ATOM 644 O O . LYS A 1 83 ? -7.466 10.617 10.095 1.00 90.50 83 LYS A O 1
ATOM 649 N N . ILE A 1 84 ? -6.007 9.433 8.885 1.00 89.00 84 ILE A N 1
ATOM 650 C CA . ILE A 1 84 ? -6.686 8.142 9.099 1.00 89.00 84 ILE A CA 1
ATOM 651 C C . ILE A 1 84 ? -6.753 7.796 10.587 1.00 89.00 84 ILE A C 1
ATOM 653 O O . ILE A 1 84 ? -7.793 7.349 11.059 1.00 89.00 84 ILE A O 1
ATOM 657 N N . LYS A 1 85 ? -5.661 8.004 11.331 1.00 92.62 85 LYS A N 1
ATOM 658 C CA . LYS A 1 85 ? -5.641 7.777 12.782 1.00 92.62 85 LYS A CA 1
ATOM 659 C C . LYS A 1 85 ? -6.641 8.672 13.508 1.00 92.62 85 LYS A C 1
ATOM 661 O O . LYS A 1 85 ? -7.406 8.164 14.311 1.00 92.62 85 LYS A O 1
ATOM 666 N N . TYR A 1 86 ? -6.679 9.958 13.169 1.00 94.19 86 TYR A N 1
ATOM 667 C CA . TYR A 1 86 ? -7.635 10.901 13.745 1.00 94.19 86 TYR A CA 1
ATOM 668 C C . TYR A 1 86 ? -9.092 10.478 13.496 1.00 94.19 86 TYR A C 1
ATOM 670 O O . TYR A 1 86 ? -9.887 10.420 14.429 1.00 94.19 86 TYR A O 1
ATOM 678 N N . GLU A 1 87 ? -9.434 10.112 12.258 1.00 91.62 87 GLU A N 1
ATOM 679 C CA . GLU A 1 87 ? -10.775 9.610 11.924 1.00 91.62 87 GLU A CA 1
ATOM 680 C C . GLU A 1 87 ? -11.097 8.305 12.670 1.00 91.62 87 GLU A C 1
ATOM 682 O O . GLU A 1 87 ? -12.206 8.122 13.168 1.00 91.62 87 GLU A O 1
ATOM 687 N N . LEU A 1 88 ? -10.121 7.400 12.803 1.00 92.69 88 LEU A N 1
ATOM 688 C CA . LEU A 1 88 ? -10.280 6.174 13.587 1.00 92.69 88 LEU A CA 1
ATOM 689 C C . LEU A 1 88 ? -10.501 6.451 15.072 1.00 92.69 88 LEU A C 1
ATOM 691 O O . LEU A 1 88 ? -11.305 5.759 15.688 1.00 92.69 88 LEU A O 1
ATOM 695 N N . ASP A 1 89 ? -9.833 7.449 15.643 1.00 95.31 89 ASP A N 1
ATOM 696 C CA . ASP A 1 89 ? -10.029 7.849 17.036 1.00 95.31 89 ASP A CA 1
ATOM 697 C C . ASP A 1 89 ? -11.447 8.399 17.255 1.00 95.31 89 ASP A C 1
ATOM 699 O O . ASP A 1 89 ? -12.113 8.014 18.218 1.00 95.31 89 ASP A O 1
ATOM 703 N N . LEU A 1 90 ? -11.963 9.211 16.322 1.00 94.00 90 LEU A N 1
ATOM 704 C CA . LEU A 1 90 ? -13.354 9.683 16.349 1.00 94.00 90 LEU A CA 1
ATOM 705 C C . LEU A 1 90 ? -14.362 8.530 16.243 1.00 94.00 90 LEU A C 1
ATOM 707 O O . LEU A 1 90 ? -15.337 8.480 16.997 1.00 94.00 90 LEU A O 1
ATOM 711 N N . ILE A 1 91 ? -14.128 7.582 15.330 1.00 91.25 91 ILE A N 1
ATOM 712 C CA . ILE A 1 91 ? -14.954 6.374 15.201 1.00 91.25 91 ILE A CA 1
ATOM 713 C C . ILE A 1 91 ? -14.899 5.569 16.506 1.00 91.25 91 ILE A C 1
ATOM 715 O O . ILE A 1 91 ? -15.938 5.187 17.039 1.00 91.25 91 ILE A O 1
ATOM 719 N N . ASN A 1 92 ? -13.713 5.347 17.063 1.00 93.88 92 ASN A N 1
ATOM 720 C CA . ASN A 1 92 ? -13.540 4.594 18.301 1.00 93.88 92 ASN A CA 1
ATOM 721 C C . ASN A 1 92 ? -14.286 5.215 19.479 1.00 93.88 92 ASN A C 1
ATOM 723 O O . ASN A 1 92 ? -14.931 4.483 20.225 1.00 93.88 92 ASN A O 1
ATOM 727 N N . GLU A 1 93 ? -14.257 6.539 19.633 1.00 95.44 93 GLU A N 1
ATOM 728 C CA . GLU A 1 93 ? -15.036 7.209 20.678 1.00 95.44 93 GLU A CA 1
ATOM 729 C C . GLU A 1 93 ? -16.550 7.047 20.457 1.00 95.44 93 GLU A C 1
ATOM 731 O O . GLU A 1 93 ? -17.267 6.715 21.403 1.00 95.44 93 GLU A O 1
ATOM 736 N N . ASN A 1 94 ? -17.039 7.150 19.215 1.00 93.56 94 ASN A N 1
ATOM 737 C CA . ASN A 1 94 ? -18.459 6.934 18.898 1.00 93.56 94 ASN A CA 1
ATOM 738 C C . ASN A 1 94 ? -18.937 5.498 19.185 1.00 93.56 94 ASN A C 1
ATOM 740 O O . ASN A 1 94 ? -20.091 5.286 19.561 1.00 93.56 94 ASN A O 1
ATOM 744 N N . TYR A 1 95 ? -18.064 4.502 19.020 1.00 91.62 95 TYR A N 1
ATOM 745 C CA . TYR A 1 95 ? -18.390 3.081 19.198 1.00 91.62 95 TYR A CA 1
ATOM 746 C C . TYR A 1 95 ? -17.936 2.490 20.544 1.00 91.62 95 TYR A C 1
ATOM 748 O O . TYR A 1 95 ? -18.176 1.309 20.821 1.00 91.62 95 TYR A O 1
ATOM 756 N N . LYS A 1 96 ? -17.357 3.315 21.419 1.00 94.62 96 LYS A N 1
ATOM 757 C CA . LYS A 1 96 ? -16.820 2.925 22.729 1.00 94.62 96 LYS A CA 1
ATOM 758 C C . LYS A 1 96 ? -17.849 2.243 23.625 1.00 94.62 96 LYS A C 1
ATOM 760 O O . LYS A 1 96 ? -17.544 1.231 24.246 1.00 94.62 96 LYS A O 1
ATOM 765 N N . SER A 1 97 ? -19.086 2.744 23.647 1.00 94.44 97 SER A N 1
ATOM 766 C CA . SER A 1 97 ? -20.188 2.171 24.439 1.00 94.44 97 SER A CA 1
ATOM 767 C C . SER A 1 97 ? -20.587 0.760 23.995 1.00 94.44 97 SER A C 1
ATOM 769 O O . SER A 1 97 ? -21.115 -0.012 24.793 1.00 94.44 97 SER A O 1
ATOM 771 N N . LYS A 1 98 ? -20.309 0.405 22.734 1.00 90.75 98 LYS A N 1
ATOM 772 C CA . LYS A 1 98 ? -20.572 -0.921 22.160 1.00 90.75 98 LYS A CA 1
ATOM 773 C C . LYS A 1 98 ? -19.383 -1.880 22.336 1.00 90.75 98 LYS A C 1
ATOM 775 O O . LYS A 1 98 ? -19.460 -3.013 21.870 1.00 90.75 98 LYS A O 1
ATOM 780 N N . ASN A 1 99 ? -18.297 -1.458 22.999 1.00 92.69 99 ASN A N 1
ATOM 781 C CA . ASN A 1 99 ? -17.025 -2.188 23.082 1.00 92.69 99 ASN A CA 1
ATOM 782 C C . ASN A 1 99 ? -16.461 -2.583 21.702 1.00 92.69 99 ASN A C 1
ATOM 784 O O . ASN A 1 99 ? -15.788 -3.604 21.578 1.00 92.69 99 ASN A O 1
ATOM 788 N N . ILE A 1 100 ? -16.745 -1.795 20.660 1.00 90.25 100 ILE A N 1
ATOM 789 C CA . ILE A 1 100 ? -16.194 -2.017 19.321 1.00 90.25 100 ILE A CA 1
ATOM 790 C C . ILE A 1 100 ? -14.990 -1.099 19.151 1.00 90.25 100 ILE A C 1
ATOM 792 O O . ILE A 1 100 ? -15.090 0.108 19.373 1.00 90.25 100 ILE A O 1
ATOM 796 N N . LYS A 1 101 ? -13.862 -1.670 18.732 1.00 94.00 101 LYS A N 1
ATOM 797 C CA . LYS A 1 101 ? -12.613 -0.952 18.508 1.00 94.00 101 LYS A CA 1
ATOM 798 C C . LYS A 1 101 ? -12.105 -1.188 17.093 1.00 94.00 101 LYS A C 1
ATOM 800 O O . LYS A 1 101 ? -11.932 -2.316 16.649 1.00 94.00 101 LYS A O 1
ATOM 805 N N . TRP A 1 102 ? -11.820 -0.097 16.412 1.00 93.62 102 TRP A N 1
ATOM 806 C CA . TRP A 1 102 ? -11.289 -0.018 15.066 1.00 93.62 102 TRP A CA 1
ATOM 807 C C . TRP A 1 102 ? -9.805 0.332 15.156 1.00 93.62 102 TRP A C 1
ATOM 809 O O . TRP A 1 102 ? -9.424 1.337 15.757 1.00 93.62 102 TRP A O 1
ATOM 819 N N . SER A 1 103 ? -8.948 -0.497 14.571 1.00 93.75 103 SER A N 1
ATOM 820 C CA . SER A 1 103 ? -7.498 -0.297 14.589 1.00 93.75 103 SER A CA 1
ATOM 821 C C . SER A 1 103 ? -6.939 -0.304 13.171 1.00 93.75 103 SER A C 1
ATOM 823 O O . SER A 1 103 ? -7.268 -1.180 12.374 1.00 93.75 103 SER A O 1
ATOM 825 N N . LEU A 1 104 ? -6.043 0.638 12.862 1.00 93.38 104 LEU A N 1
ATOM 826 C CA . LEU A 1 104 ? -5.240 0.574 11.642 1.00 93.38 104 LEU A CA 1
ATOM 827 C C . LEU A 1 104 ? -4.136 -0.469 11.833 1.00 93.38 104 LEU A C 1
ATOM 829 O O . LEU A 1 104 ? -3.253 -0.305 12.682 1.00 93.38 104 LEU A O 1
ATOM 833 N N . ARG A 1 105 ? -4.176 -1.528 11.033 1.00 92.19 105 ARG A N 1
ATOM 834 C CA . ARG A 1 105 ? -3.148 -2.566 10.979 1.00 92.19 105 ARG A CA 1
ATOM 835 C C . ARG A 1 105 ? -2.433 -2.525 9.639 1.00 92.19 105 ARG A C 1
ATOM 837 O O . ARG A 1 105 ? -2.892 -1.905 8.678 1.00 92.19 105 ARG A O 1
ATOM 844 N N . HIS A 1 106 ? -1.274 -3.159 9.609 1.00 90.44 106 HIS A N 1
ATOM 845 C CA . HIS A 1 106 ? -0.552 -3.412 8.380 1.00 90.44 106 HIS A CA 1
ATOM 846 C C . HIS A 1 106 ? 0.010 -4.823 8.427 1.00 90.44 106 HIS A C 1
ATOM 848 O O . HIS A 1 106 ? 0.539 -5.227 9.460 1.00 90.44 106 HIS A O 1
ATOM 854 N N . ASP A 1 107 ? -0.080 -5.518 7.303 1.00 90.88 107 ASP A N 1
ATOM 855 C CA . ASP A 1 107 ? 0.544 -6.818 7.106 1.00 90.88 107 ASP A CA 1
ATOM 856 C C . ASP A 1 107 ? 1.565 -6.727 5.976 1.00 90.88 107 ASP A C 1
ATOM 858 O O . ASP A 1 107 ? 1.458 -5.907 5.057 1.00 90.88 107 ASP A O 1
ATOM 862 N N . LEU A 1 108 ? 2.572 -7.591 6.059 1.00 93.69 108 LEU A N 1
ATOM 863 C CA . LEU A 1 108 ? 3.533 -7.809 4.992 1.00 93.69 108 LEU A CA 1
ATOM 864 C C . LEU A 1 108 ? 3.002 -8.917 4.084 1.00 93.69 108 LEU A C 1
ATOM 866 O O . LEU A 1 108 ? 3.051 -10.095 4.437 1.00 93.69 108 LEU A O 1
ATOM 870 N N . ASN A 1 109 ? 2.508 -8.546 2.910 1.00 93.00 109 ASN A N 1
ATOM 871 C CA . ASN A 1 109 ? 2.119 -9.503 1.893 1.00 93.00 109 ASN A CA 1
ATOM 872 C C . ASN A 1 109 ? 3.344 -9.928 1.071 1.00 93.00 109 ASN A C 1
ATOM 874 O O . ASN A 1 109 ? 4.069 -9.094 0.525 1.00 93.00 109 ASN A O 1
ATOM 878 N N . ILE A 1 110 ? 3.576 -11.238 0.986 1.00 96.25 110 ILE A N 1
ATOM 879 C CA . ILE A 1 110 ? 4.682 -11.833 0.234 1.00 96.25 110 ILE A CA 1
ATOM 880 C C . ILE A 1 110 ? 4.135 -12.351 -1.097 1.00 96.25 110 ILE A C 1
ATOM 882 O O . ILE A 1 110 ? 3.544 -13.427 -1.183 1.00 96.25 110 ILE A O 1
ATOM 886 N N . ASN A 1 111 ? 4.372 -11.585 -2.158 1.00 96.50 111 ASN A N 1
ATOM 887 C CA . ASN A 1 111 ? 3.939 -11.905 -3.511 1.00 96.50 111 ASN A CA 1
ATOM 888 C C . ASN A 1 111 ? 5.057 -12.639 -4.260 1.00 96.50 111 ASN A C 1
ATOM 890 O O . ASN A 1 111 ? 6.002 -12.022 -4.763 1.00 96.50 111 ASN A O 1
ATOM 894 N N . PHE A 1 112 ? 4.959 -13.964 -4.358 1.00 97.62 112 PHE A N 1
ATOM 895 C CA . PHE A 1 112 ? 5.893 -14.750 -5.164 1.00 97.62 112 PHE A CA 1
ATOM 896 C C . PHE A 1 112 ? 5.779 -14.392 -6.645 1.00 97.62 112 PHE A C 1
ATOM 898 O O . PHE A 1 112 ? 4.690 -14.353 -7.219 1.00 97.62 112 PHE A O 1
ATOM 905 N N . ILE A 1 113 ? 6.923 -14.154 -7.279 1.00 96.94 113 ILE A N 1
ATOM 906 C CA . ILE A 1 113 ? 6.980 -13.813 -8.696 1.00 96.94 113 ILE A CA 1
ATOM 907 C C . ILE A 1 113 ? 6.870 -15.108 -9.497 1.00 96.94 113 ILE A C 1
ATOM 909 O O . ILE A 1 113 ? 7.581 -16.077 -9.232 1.00 96.94 113 ILE A O 1
ATOM 913 N N . ASN A 1 114 ? 5.986 -15.118 -10.494 1.00 97.56 114 ASN A N 1
ATOM 914 C CA . ASN A 1 114 ? 5.886 -16.228 -11.435 1.00 97.56 114 ASN A CA 1
ATOM 915 C C . ASN A 1 114 ? 7.253 -16.483 -12.107 1.00 97.56 114 ASN A C 1
ATOM 917 O O . ASN A 1 114 ? 7.896 -15.552 -12.599 1.00 97.56 114 ASN A O 1
ATOM 921 N N . GLU A 1 115 ? 7.690 -17.743 -12.126 1.00 97.00 115 GLU A N 1
ATOM 922 C CA . GLU A 1 115 ? 9.027 -18.129 -12.586 1.00 97.00 115 GLU A CA 1
ATOM 923 C C . GLU A 1 115 ? 9.274 -17.782 -14.064 1.00 97.00 115 GLU A C 1
ATOM 925 O O . GLU A 1 115 ? 10.350 -17.293 -14.413 1.00 97.00 115 GLU A O 1
ATOM 930 N N . GLU A 1 116 ? 8.278 -17.960 -14.935 1.00 97.50 116 GLU A N 1
ATOM 931 C CA . GLU A 1 116 ? 8.382 -17.615 -16.358 1.00 97.50 116 GLU A CA 1
ATOM 932 C C . GLU A 1 116 ? 8.533 -16.104 -16.550 1.00 97.50 116 GLU A C 1
ATOM 934 O O . GLU A 1 116 ? 9.387 -15.642 -17.316 1.00 97.50 116 GLU A O 1
ATOM 939 N N . LEU A 1 117 ? 7.744 -15.316 -15.809 1.00 97.38 117 LEU A N 1
ATOM 940 C CA . LEU A 1 117 ? 7.842 -13.856 -15.819 1.00 97.38 117 LEU A CA 1
ATOM 941 C C . LEU A 1 117 ? 9.219 -13.391 -15.335 1.00 97.38 117 LEU A C 1
ATOM 943 O O . LEU A 1 117 ? 9.793 -12.467 -15.919 1.00 97.38 117 LEU A O 1
ATOM 947 N N . TYR A 1 118 ? 9.738 -14.028 -14.285 1.00 97.56 118 TYR A N 1
ATOM 948 C CA . TYR A 1 118 ? 11.059 -13.743 -13.745 1.00 97.56 118 TYR A CA 1
ATOM 949 C C . TYR A 1 118 ? 12.155 -14.040 -14.776 1.00 97.56 118 TYR A C 1
ATOM 951 O O . TYR A 1 118 ? 12.922 -13.137 -15.105 1.00 97.56 118 TYR A O 1
ATOM 959 N N . LYS A 1 119 ? 12.169 -15.239 -15.377 1.00 97.19 119 LYS A N 1
ATOM 960 C CA . LYS A 1 119 ? 13.132 -15.616 -16.430 1.00 97.19 119 LYS A CA 1
ATOM 961 C C . LYS A 1 119 ? 13.083 -14.659 -17.623 1.00 97.19 119 LYS A C 1
ATOM 963 O O . LYS A 1 119 ? 14.124 -14.210 -18.090 1.00 97.19 119 LYS A O 1
ATOM 968 N N . LYS A 1 120 ? 11.884 -14.271 -18.072 1.00 97.50 120 LYS A N 1
ATOM 969 C CA . LYS A 1 120 ? 11.692 -13.331 -19.193 1.00 97.50 120 LYS A CA 1
ATOM 970 C C . LYS A 1 120 ? 12.242 -11.928 -18.915 1.00 97.50 120 LYS A C 1
ATOM 972 O O . LYS A 1 120 ? 12.580 -11.199 -19.848 1.00 97.50 120 LYS A O 1
ATOM 977 N N . LYS A 1 121 ? 12.268 -11.505 -17.650 1.00 96.94 121 LYS A N 1
ATOM 978 C CA . LYS A 1 121 ? 12.720 -10.167 -17.240 1.00 96.94 121 LYS A CA 1
ATOM 979 C C . LYS A 1 121 ? 14.090 -10.171 -16.560 1.00 96.94 121 LYS A C 1
ATOM 981 O O . LYS A 1 121 ? 14.561 -9.101 -16.167 1.00 96.94 121 LYS A O 1
ATOM 986 N N . LEU A 1 122 ? 14.737 -11.331 -16.465 1.00 95.62 122 LEU A N 1
ATOM 987 C CA . LEU A 1 122 ? 16.090 -11.465 -15.949 1.00 95.62 122 LEU A CA 1
ATOM 988 C C . LEU A 1 122 ? 17.037 -10.560 -16.757 1.00 95.62 122 LEU A C 1
ATOM 990 O O . LEU A 1 122 ? 16.967 -10.504 -17.982 1.00 95.62 122 LEU A O 1
ATOM 994 N N . GLY A 1 123 ? 17.869 -9.785 -16.061 1.00 93.81 123 GLY A N 1
ATOM 995 C CA . GLY A 1 123 ? 18.770 -8.794 -16.668 1.00 93.81 123 GLY A CA 1
ATOM 996 C C . GLY A 1 123 ? 18.194 -7.377 -16.794 1.00 93.81 123 GLY A C 1
ATOM 997 O O . GLY A 1 123 ? 18.951 -6.425 -16.972 1.00 93.81 123 GLY A O 1
ATOM 998 N N . LYS A 1 124 ? 16.880 -7.177 -16.624 1.00 96.19 124 LYS A N 1
ATOM 999 C CA . LYS A 1 124 ? 16.308 -5.824 -16.537 1.00 96.19 124 LYS A CA 1
ATOM 1000 C C . LYS A 1 124 ? 16.478 -5.284 -15.118 1.00 96.19 124 LYS A C 1
ATOM 1002 O O . LYS A 1 124 ? 15.692 -5.623 -14.239 1.00 96.19 124 LYS A O 1
ATOM 1007 N N . SER A 1 125 ? 17.470 -4.416 -14.903 1.00 94.50 125 SER A N 1
ATOM 1008 C CA . SER A 1 125 ? 17.788 -3.836 -13.581 1.00 94.50 125 SER A CA 1
ATOM 1009 C C . SER A 1 125 ? 16.557 -3.261 -12.855 1.00 94.50 125 SER A C 1
ATOM 1011 O O . SER A 1 125 ? 16.325 -3.550 -11.683 1.00 94.50 125 SER A O 1
ATOM 1013 N N . THR A 1 126 ? 15.681 -2.557 -13.580 1.00 92.62 126 THR A N 1
ATOM 1014 C CA . THR A 1 126 ? 14.433 -1.997 -13.030 1.00 92.62 126 THR A CA 1
ATOM 1015 C C . THR A 1 126 ? 13.448 -3.057 -12.540 1.00 92.62 126 THR A C 1
ATOM 1017 O O . THR A 1 126 ? 12.733 -2.831 -11.568 1.00 92.62 126 THR A O 1
ATOM 1020 N N . PHE A 1 127 ? 13.406 -4.229 -13.178 1.00 93.06 127 PHE A N 1
ATOM 1021 C CA . PHE A 1 127 ? 12.578 -5.339 -12.719 1.00 93.06 127 PHE A CA 1
ATOM 1022 C C . PHE A 1 127 ? 13.178 -6.027 -11.493 1.00 93.06 127 PHE A C 1
ATOM 1024 O O . PHE A 1 127 ? 12.426 -6.464 -10.629 1.00 93.06 127 PHE A O 1
ATOM 1031 N N . MET A 1 128 ? 14.505 -6.103 -11.399 1.00 95.62 128 MET A N 1
ATOM 1032 C CA . MET A 1 128 ? 15.190 -6.742 -10.272 1.00 95.62 128 MET A CA 1
ATOM 1033 C C . MET A 1 128 ? 15.105 -5.922 -8.980 1.00 95.62 128 MET A C 1
ATOM 1035 O O . MET A 1 128 ? 15.220 -6.483 -7.892 1.00 95.62 128 MET A O 1
ATOM 1039 N N . HIS A 1 129 ? 14.863 -4.611 -9.078 1.00 95.12 129 HIS A N 1
ATOM 1040 C CA . HIS A 1 129 ? 14.701 -3.757 -7.908 1.00 95.12 129 HIS A CA 1
ATOM 1041 C C . HIS A 1 129 ? 13.506 -4.201 -7.046 1.00 95.12 129 HIS A C 1
ATOM 1043 O O . HIS A 1 129 ? 12.380 -4.346 -7.533 1.00 95.12 129 HIS A O 1
ATOM 1049 N N . GLY A 1 130 ? 13.770 -4.423 -5.756 1.00 93.81 130 GLY A N 1
ATOM 1050 C CA . GLY A 1 130 ? 12.779 -4.874 -4.776 1.00 93.81 130 GLY A CA 1
ATOM 1051 C C . GLY A 1 130 ? 12.457 -6.373 -4.809 1.00 93.81 130 GLY A C 1
ATOM 1052 O O . GLY A 1 130 ? 11.600 -6.808 -4.044 1.00 93.81 130 GLY A O 1
ATOM 1053 N N . ILE A 1 131 ? 13.112 -7.169 -5.665 1.00 96.38 131 ILE A N 1
ATOM 1054 C CA . ILE A 1 131 ? 12.989 -8.632 -5.616 1.00 96.38 131 ILE A CA 1
ATOM 1055 C C . ILE A 1 131 ? 13.868 -9.167 -4.484 1.00 96.38 131 ILE A C 1
ATOM 1057 O O . ILE A 1 131 ? 15.070 -8.905 -4.443 1.00 96.38 131 ILE A O 1
ATOM 1061 N N . LYS A 1 132 ? 13.260 -9.944 -3.592 1.00 97.00 132 LYS A N 1
ATOM 1062 C CA . LYS A 1 132 ? 13.925 -10.724 -2.545 1.00 97.00 132 LYS A CA 1
ATOM 1063 C C . LYS A 1 132 ? 13.854 -12.211 -2.885 1.00 97.00 132 LYS A C 1
ATOM 1065 O O . LYS A 1 132 ? 13.096 -12.609 -3.769 1.00 97.00 132 LYS A O 1
ATOM 1070 N N . TYR A 1 133 ? 14.646 -13.020 -2.192 1.00 97.50 133 TYR A N 1
ATOM 1071 C CA . TYR A 1 133 ? 14.689 -14.470 -2.372 1.00 97.50 133 TYR A CA 1
ATOM 1072 C C . TYR A 1 133 ? 14.416 -15.155 -1.043 1.00 97.50 133 TYR A C 1
ATOM 1074 O O . TYR A 1 133 ? 14.838 -14.665 0.007 1.00 97.50 133 TYR A O 1
ATOM 1082 N N . ASP A 1 134 ? 13.652 -16.242 -1.081 1.00 97.38 134 ASP A N 1
ATOM 1083 C CA . ASP A 1 134 ? 13.423 -17.076 0.096 1.00 97.38 134 ASP A CA 1
ATOM 1084 C C . ASP A 1 134 ? 14.590 -18.058 0.294 1.00 97.38 134 ASP A C 1
ATOM 1086 O O . ASP A 1 134 ? 15.565 -18.061 -0.462 1.00 97.38 134 ASP A O 1
ATOM 1090 N N . ASN A 1 135 ? 14.481 -18.93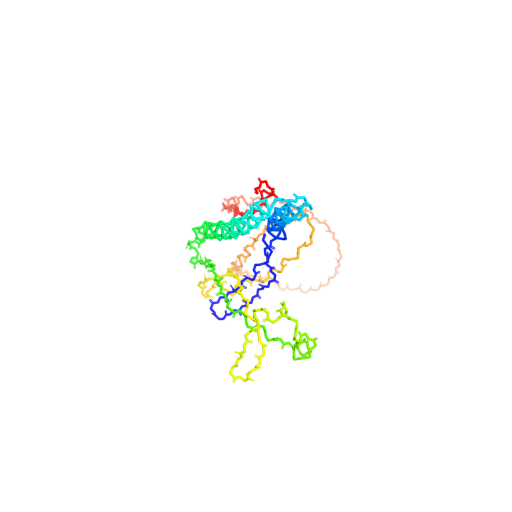0 1.296 1.00 98.00 135 ASN A N 1
ATOM 1091 C CA . ASN A 1 135 ? 15.505 -19.939 1.579 1.00 98.00 135 ASN A CA 1
ATOM 1092 C C . ASN A 1 135 ? 15.686 -20.968 0.440 1.00 98.00 135 ASN A C 1
ATOM 1094 O O . ASN A 1 135 ? 16.685 -21.680 0.423 1.00 98.00 135 ASN A O 1
ATOM 1098 N N . ASN A 1 136 ? 14.748 -21.039 -0.512 1.00 97.81 136 ASN A N 1
ATOM 1099 C CA . ASN A 1 136 ? 14.788 -21.915 -1.683 1.00 97.81 136 ASN A CA 1
ATOM 1100 C C . ASN A 1 136 ? 15.198 -21.161 -2.964 1.00 97.81 136 ASN A C 1
ATOM 1102 O O . ASN A 1 136 ? 15.030 -21.687 -4.064 1.00 97.81 136 ASN A O 1
ATOM 1106 N N . ASN A 1 137 ? 15.710 -19.928 -2.848 1.00 96.81 137 ASN A N 1
ATOM 1107 C CA . ASN A 1 137 ? 16.016 -19.028 -3.966 1.00 96.81 137 ASN A CA 1
ATOM 1108 C C . ASN A 1 137 ? 14.808 -18.686 -4.8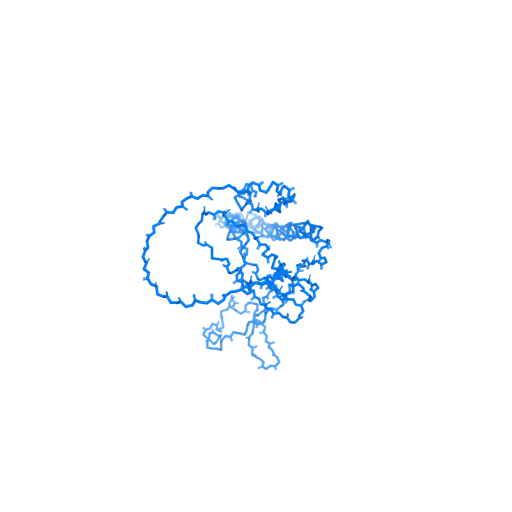60 1.00 96.81 137 ASN A C 1
ATOM 1110 O O . ASN A 1 137 ? 14.977 -18.301 -6.020 1.00 96.81 137 ASN A O 1
ATOM 1114 N N . LYS A 1 138 ? 13.579 -18.788 -4.347 1.00 97.25 138 LYS A N 1
ATOM 1115 C CA . LYS A 1 138 ? 12.382 -18.378 -5.080 1.00 97.25 138 LYS A CA 1
ATOM 1116 C C . LYS A 1 138 ? 12.208 -16.858 -4.977 1.00 97.25 138 LYS A C 1
ATOM 1118 O O . LYS A 1 138 ? 12.168 -16.329 -3.863 1.00 97.25 138 LYS A O 1
ATOM 1123 N N . PRO A 1 139 ? 12.079 -16.137 -6.107 1.00 97.75 139 PRO A N 1
ATOM 1124 C CA . PRO A 1 139 ? 11.939 -14.689 -6.090 1.00 97.75 139 PRO A CA 1
ATOM 1125 C C . PRO A 1 139 ? 10.542 -14.267 -5.609 1.00 97.75 139 PRO A C 1
ATOM 1127 O O . PRO A 1 139 ? 9.521 -14.766 -6.091 1.00 97.75 139 PRO A O 1
ATOM 1130 N N . TYR A 1 140 ? 10.486 -13.299 -4.702 1.00 97.81 140 TYR A N 1
ATOM 1131 C CA . TYR A 1 140 ? 9.249 -12.680 -4.224 1.00 97.81 140 TYR A CA 1
ATOM 1132 C C . TYR A 1 140 ? 9.394 -11.162 -4.084 1.00 97.81 140 TYR A C 1
ATOM 1134 O O . TYR A 1 140 ? 10.497 -10.613 -4.094 1.00 97.81 140 TYR A O 1
ATOM 1142 N N . ARG A 1 141 ? 8.257 -10.474 -3.972 1.00 96.88 141 ARG A N 1
ATOM 1143 C CA . ARG A 1 141 ? 8.168 -9.065 -3.581 1.00 96.88 141 ARG A CA 1
ATOM 1144 C C . ARG A 1 141 ? 7.412 -8.952 -2.274 1.00 96.88 141 ARG A C 1
ATOM 1146 O O . ARG A 1 141 ? 6.445 -9.671 -2.049 1.00 96.88 141 ARG A O 1
ATOM 1153 N N . GLU A 1 142 ? 7.856 -8.026 -1.449 1.00 96.50 142 GLU A N 1
ATOM 1154 C CA . GLU A 1 142 ? 7.134 -7.614 -0.257 1.00 96.50 142 GLU A CA 1
ATOM 1155 C C . GLU A 1 142 ? 6.258 -6.412 -0.582 1.00 96.50 142 GLU A C 1
ATOM 1157 O O . GLU A 1 142 ? 6.714 -5.447 -1.199 1.00 96.50 142 GLU A O 1
ATOM 1162 N N . GLU A 1 143 ? 5.010 -6.468 -0.146 1.00 92.00 143 GLU A N 1
ATOM 1163 C CA . GLU A 1 143 ? 4.056 -5.379 -0.256 1.00 92.00 143 GLU A CA 1
ATOM 1164 C C . GLU A 1 143 ? 3.399 -5.157 1.105 1.00 92.00 143 GLU A C 1
ATOM 1166 O O . GLU A 1 143 ? 2.816 -6.070 1.683 1.00 92.00 143 GLU A O 1
ATOM 1171 N N . TYR A 1 144 ? 3.508 -3.942 1.636 1.00 89.38 144 TYR A N 1
ATOM 1172 C CA . TYR A 1 144 ? 2.815 -3.578 2.867 1.00 89.38 144 TYR A CA 1
ATOM 1173 C C . TYR A 1 144 ? 1.368 -3.224 2.547 1.00 89.38 144 TYR A C 1
ATOM 1175 O O . TYR A 1 144 ? 1.110 -2.225 1.872 1.00 89.38 144 TYR A O 1
ATOM 1183 N N . ILE A 1 145 ? 0.434 -4.014 3.066 1.00 88.69 145 ILE A N 1
ATOM 1184 C CA . ILE A 1 145 ? -1.001 -3.766 2.937 1.00 88.69 145 ILE A CA 1
ATOM 1185 C C . ILE A 1 145 ? -1.494 -3.170 4.247 1.00 88.69 145 ILE A C 1
ATOM 1187 O O . ILE A 1 145 ? -1.252 -3.729 5.313 1.00 88.69 145 ILE A O 1
ATOM 1191 N N . TYR A 1 146 ? -2.202 -2.046 4.169 1.00 86.88 146 TYR A N 1
ATOM 1192 C CA . TYR A 1 146 ? -2.859 -1.424 5.316 1.00 86.88 146 TYR A CA 1
ATOM 1193 C C . TYR A 1 146 ? -4.345 -1.778 5.304 1.00 86.88 146 TYR A C 1
ATOM 1195 O O . TYR A 1 146 ? -5.004 -1.651 4.273 1.00 86.88 146 TYR A O 1
ATOM 1203 N N . PHE A 1 147 ? -4.885 -2.182 6.449 1.00 88.00 147 PHE A N 1
ATOM 1204 C CA . PHE A 1 147 ? -6.298 -2.524 6.598 1.00 88.00 147 PHE A CA 1
ATOM 1205 C C . PHE A 1 147 ? -6.830 -2.057 7.950 1.00 88.00 147 PHE A C 1
ATOM 1207 O O . PHE A 1 147 ? -6.073 -1.812 8.892 1.00 88.00 147 PHE A O 1
ATOM 1214 N N . ILE A 1 148 ? -8.151 -1.918 8.035 1.00 89.19 148 ILE A N 1
ATOM 1215 C CA . ILE A 1 148 ? -8.836 -1.660 9.299 1.00 89.19 148 ILE A CA 1
ATOM 1216 C C . ILE A 1 148 ? -9.270 -3.002 9.883 1.00 89.19 148 ILE A C 1
ATOM 1218 O O . ILE A 1 148 ? -10.003 -3.775 9.258 1.00 89.19 148 ILE A O 1
ATOM 1222 N N . GLU A 1 149 ? -8.803 -3.265 11.096 1.00 89.81 149 GLU A N 1
ATOM 1223 C CA . GLU A 1 149 ? -9.240 -4.378 11.928 1.00 89.81 149 GLU A CA 1
ATOM 1224 C C . GLU A 1 149 ? -10.332 -3.886 12.879 1.00 89.81 149 GLU A C 1
ATOM 1226 O O . GLU A 1 149 ? -10.150 -2.873 13.560 1.00 89.81 149 GLU A O 1
ATOM 1231 N N . ILE A 1 150 ? -11.461 -4.598 12.921 1.00 89.62 150 ILE A N 1
ATOM 1232 C CA . ILE A 1 150 ? -12.543 -4.330 13.871 1.00 89.62 150 ILE A CA 1
ATOM 1233 C C . ILE A 1 150 ? -12.546 -5.426 14.933 1.00 89.62 150 ILE A C 1
ATOM 1235 O O . ILE A 1 150 ? -12.915 -6.572 14.666 1.00 89.62 150 ILE A O 1
ATOM 1239 N N . GLU A 1 151 ? -12.171 -5.052 16.150 1.00 89.56 151 GLU A N 1
ATOM 1240 C CA . GLU A 1 151 ? -12.324 -5.858 17.354 1.00 89.56 151 GLU A CA 1
ATOM 1241 C C . GLU A 1 151 ? -13.725 -5.595 17.925 1.00 89.56 151 GLU A C 1
ATOM 1243 O O . GLU A 1 151 ? -14.093 -4.458 18.221 1.00 89.56 151 GLU A O 1
ATOM 1248 N N . SER A 1 152 ? -14.533 -6.641 18.063 1.00 87.75 152 SER A N 1
ATOM 1249 C CA . SER A 1 152 ? -15.885 -6.559 18.621 1.00 87.75 152 SER A CA 1
ATOM 1250 C C . SER A 1 152 ? -16.117 -7.741 19.564 1.00 87.75 152 SER A C 1
ATOM 1252 O O . SER A 1 152 ? -15.620 -8.838 19.283 1.00 87.75 152 SER A O 1
ATOM 1254 N N . PRO A 1 153 ? -16.847 -7.574 20.684 1.00 84.69 153 PRO A N 1
ATOM 1255 C CA . PRO A 1 153 ? -17.216 -8.696 21.536 1.00 84.69 153 PRO A CA 1
ATOM 1256 C C . PRO A 1 153 ? -17.960 -9.761 20.721 1.00 84.69 153 PRO A C 1
ATOM 1258 O O . PRO A 1 153 ? -18.879 -9.461 19.961 1.00 84.69 153 PRO A O 1
ATOM 1261 N N . SER A 1 154 ? -17.588 -11.028 20.919 1.00 74.88 154 SER A N 1
ATOM 1262 C CA . SER A 1 154 ? -18.047 -12.185 20.129 1.00 74.88 154 SER A CA 1
ATOM 1263 C C . SER A 1 154 ? -19.568 -12.294 19.956 1.00 74.88 154 SER A C 1
ATOM 1265 O O . SER A 1 154 ? -20.033 -12.821 18.947 1.00 74.88 154 SER A O 1
ATOM 1267 N N . ARG A 1 155 ? -20.352 -11.756 20.899 1.00 73.94 155 ARG A N 1
ATOM 1268 C CA . ARG A 1 155 ? -21.823 -11.743 20.843 1.00 73.94 155 ARG A CA 1
ATOM 1269 C C . ARG A 1 155 ? -22.395 -10.879 19.709 1.00 73.94 155 ARG A C 1
ATOM 1271 O O . ARG A 1 155 ? -23.507 -11.144 19.278 1.00 73.94 155 ARG A O 1
ATOM 1278 N N . PHE A 1 156 ? -21.660 -9.887 19.203 1.00 62.09 156 PHE A N 1
ATOM 1279 C CA . PHE A 1 156 ? -22.139 -9.005 18.128 1.00 62.09 156 PHE A CA 1
ATOM 1280 C C . PHE A 1 156 ? -21.911 -9.565 16.718 1.00 62.09 156 PHE A C 1
ATOM 1282 O O . PHE A 1 156 ? -22.616 -9.176 15.788 1.00 62.09 156 PHE A O 1
ATOM 1289 N N . LEU A 1 157 ? -20.957 -10.485 16.538 1.00 59.34 157 LEU A N 1
ATOM 1290 C CA . LEU A 1 157 ? -20.585 -10.977 15.206 1.00 59.34 157 LEU A CA 1
ATOM 1291 C C . LEU A 1 157 ? -21.675 -11.835 14.546 1.00 59.34 157 LEU A C 1
ATOM 1293 O O . LEU A 1 157 ? -21.690 -11.950 13.325 1.00 59.34 157 LEU A O 1
ATOM 1297 N N . GLN A 1 158 ? -22.605 -12.404 15.320 1.00 63.44 158 GLN A N 1
ATOM 1298 C CA . GLN A 1 158 ? -23.633 -13.304 14.782 1.00 63.44 158 GLN A CA 1
ATOM 1299 C C . GLN A 1 158 ? -24.660 -12.596 13.881 1.00 63.44 158 GLN A C 1
ATOM 1301 O O . GLN A 1 158 ? -25.254 -13.250 13.031 1.00 63.44 158 GLN A O 1
ATOM 1306 N N . ASN A 1 159 ? -24.819 -11.271 14.000 1.00 61.50 159 ASN A N 1
ATOM 1307 C CA . ASN A 1 159 ? -25.848 -10.516 13.272 1.00 61.50 159 ASN A CA 1
ATOM 1308 C C . ASN A 1 159 ? -25.291 -9.577 12.188 1.00 61.50 159 ASN A C 1
ATOM 1310 O O . ASN A 1 159 ? -26.044 -8.796 11.606 1.00 61.50 159 ASN A O 1
ATOM 1314 N N . LEU A 1 160 ? -23.989 -9.625 11.889 1.00 58.44 160 LEU A N 1
ATOM 1315 C CA . LEU A 1 160 ? -23.429 -8.847 10.783 1.00 58.44 160 LEU A CA 1
ATOM 1316 C C . LEU A 1 160 ? -23.726 -9.553 9.455 1.00 58.44 160 LEU A C 1
ATOM 1318 O O . LEU A 1 160 ? -22.901 -10.296 8.927 1.00 58.44 160 LEU A O 1
ATOM 1322 N N . THR A 1 161 ? -24.900 -9.300 8.877 1.00 59.56 161 THR A N 1
ATOM 1323 C CA . THR A 1 161 ? -25.108 -9.563 7.448 1.00 59.56 161 THR A CA 1
ATOM 1324 C C . THR A 1 161 ? -24.127 -8.706 6.657 1.00 59.56 161 THR A C 1
ATOM 1326 O O . THR A 1 161 ? -24.194 -7.476 6.713 1.00 59.56 161 THR A O 1
ATOM 1329 N N . VAL A 1 162 ? -23.213 -9.350 5.927 1.00 55.34 162 VAL A N 1
ATOM 1330 C CA . VAL A 1 162 ? -22.286 -8.682 5.007 1.00 55.34 162 VAL A CA 1
ATOM 1331 C C . VAL A 1 162 ? -23.115 -7.964 3.943 1.00 55.34 162 VAL A C 1
ATOM 1333 O O . VAL A 1 162 ? -23.568 -8.574 2.977 1.00 55.34 162 VAL A O 1
ATOM 1336 N N . LYS A 1 163 ? -23.340 -6.659 4.113 1.00 57.31 163 LYS A N 1
ATOM 1337 C CA . LYS A 1 163 ? -23.846 -5.818 3.029 1.00 57.31 163 LYS A CA 1
ATOM 1338 C C . LYS A 1 163 ? -22.667 -5.528 2.108 1.00 57.31 163 LYS A C 1
ATOM 1340 O O . LYS A 1 163 ? -21.776 -4.754 2.444 1.00 57.31 163 LYS A O 1
ATOM 1345 N N . THR A 1 164 ? -22.632 -6.193 0.960 1.00 43.38 164 THR A N 1
ATOM 1346 C CA . THR A 1 164 ? -21.698 -5.854 -0.114 1.00 43.38 164 THR A CA 1
ATOM 1347 C C . THR A 1 164 ? -22.070 -4.484 -0.665 1.00 43.38 164 THR A C 1
ATOM 1349 O O . THR A 1 164 ? -23.144 -4.317 -1.245 1.00 43.38 164 THR A O 1
ATOM 1352 N N . PHE A 1 165 ? -21.192 -3.502 -0.485 1.00 48.31 165 PHE A N 1
ATOM 1353 C CA . PHE A 1 165 ? -21.343 -2.185 -1.089 1.00 48.31 165 PHE A CA 1
ATOM 1354 C C . PHE A 1 165 ? -21.040 -2.303 -2.585 1.00 48.31 165 PHE A C 1
ATOM 1356 O O . PHE A 1 165 ? -19.882 -2.350 -2.996 1.00 48.31 165 PHE A O 1
ATOM 1363 N N . SER A 1 166 ? -22.078 -2.392 -3.415 1.00 45.75 166 SER A N 1
ATOM 1364 C CA . SER A 1 166 ? -21.917 -2.171 -4.850 1.00 45.75 166 SER A CA 1
ATOM 1365 C C . SER A 1 166 ? -21.667 -0.680 -5.047 1.00 45.75 166 SER A C 1
ATOM 1367 O O . SER A 1 166 ? -22.531 0.131 -4.728 1.00 45.75 166 SER A O 1
ATOM 1369 N N . SER A 1 167 ? -20.496 -0.293 -5.557 1.00 46.47 167 SER A N 1
ATOM 1370 C CA . SER A 1 167 ? -20.169 1.115 -5.828 1.00 46.47 167 SER A CA 1
ATOM 1371 C C . SER A 1 167 ? -20.930 1.690 -7.036 1.00 46.47 167 SER A C 1
ATOM 1373 O O . SER A 1 167 ? -20.432 2.600 -7.702 1.00 46.47 167 SER A O 1
ATOM 1375 N N . ASN A 1 168 ? -22.098 1.142 -7.383 1.00 46.47 168 ASN A N 1
ATOM 1376 C CA . ASN A 1 168 ? -22.861 1.603 -8.528 1.00 46.47 168 ASN A CA 1
ATOM 1377 C C . ASN A 1 168 ? -23.613 2.896 -8.191 1.00 46.47 168 ASN A C 1
ATOM 1379 O O . ASN A 1 168 ? -24.681 2.883 -7.597 1.00 46.47 168 ASN A O 1
ATOM 1383 N N . GLN A 1 169 ? -23.019 3.986 -8.679 1.00 45.88 169 GLN A N 1
ATOM 1384 C CA . GLN A 1 169 ? -23.662 5.196 -9.193 1.00 45.88 169 GLN A CA 1
ATOM 1385 C C . GLN A 1 169 ? -24.372 6.104 -8.173 1.00 45.88 169 GLN A C 1
ATOM 1387 O O . GLN A 1 169 ? -25.543 5.948 -7.865 1.00 45.88 169 GLN A O 1
ATOM 1392 N N . ASN A 1 170 ? -23.640 7.148 -7.767 1.00 53.66 170 ASN A N 1
ATOM 1393 C CA . ASN A 1 170 ? -24.088 8.535 -7.554 1.00 53.66 170 ASN A CA 1
ATOM 1394 C C . ASN A 1 170 ? -25.287 8.834 -6.634 1.00 53.66 170 ASN A C 1
ATOM 1396 O O . ASN A 1 170 ? -25.700 9.992 -6.563 1.00 53.66 170 ASN A O 1
ATOM 1400 N N . HIS A 1 171 ? -25.811 7.870 -5.885 1.00 46.53 171 HIS A N 1
ATOM 1401 C CA . HIS A 1 171 ? -26.806 8.140 -4.853 1.00 46.53 171 HIS A CA 1
ATOM 1402 C C . HIS A 1 171 ? -26.304 7.650 -3.501 1.00 46.53 171 HIS A C 1
ATOM 1404 O O . HIS A 1 171 ? -26.159 6.455 -3.251 1.00 46.53 171 HIS A O 1
ATOM 1410 N N . CYS A 1 172 ? -25.966 8.610 -2.644 1.00 45.06 172 CYS A N 1
ATOM 1411 C CA . CYS A 1 172 ? -25.455 8.385 -1.301 1.00 45.06 172 CYS A CA 1
ATOM 1412 C C . CYS A 1 172 ? -26.610 8.047 -0.342 1.00 45.06 172 CYS A C 1
ATOM 1414 O O . CYS A 1 172 ? -26.770 8.682 0.690 1.00 45.06 172 CYS A O 1
ATOM 1416 N N . ASP A 1 173 ? -27.409 7.032 -0.671 1.00 39.12 173 ASP A N 1
ATOM 1417 C CA . ASP A 1 173 ? -28.460 6.521 0.212 1.00 39.12 173 ASP A CA 1
ATOM 1418 C C . ASP A 1 173 ? -27.908 5.322 0.988 1.00 39.12 173 ASP A C 1
ATOM 1420 O O . ASP A 1 173 ? -28.311 4.175 0.809 1.00 39.12 173 ASP A O 1
ATOM 1424 N N . THR A 1 174 ? -26.892 5.560 1.822 1.00 47.38 174 THR A N 1
ATOM 1425 C CA . THR A 1 174 ? -26.318 4.510 2.678 1.00 47.38 174 THR A CA 1
ATOM 1426 C C . THR A 1 174 ? -26.777 4.703 4.115 1.00 47.38 174 THR A C 1
ATOM 1428 O O . THR A 1 174 ? -26.070 5.268 4.944 1.00 47.38 174 THR A O 1
ATOM 1431 N N . ILE A 1 175 ? -27.966 4.190 4.428 1.00 39.81 175 ILE A N 1
ATOM 1432 C CA . ILE A 1 175 ? -28.398 4.000 5.814 1.00 39.81 175 ILE A CA 1
ATOM 1433 C C . ILE A 1 175 ? -27.935 2.602 6.238 1.00 39.81 175 ILE A C 1
ATOM 1435 O O . ILE A 1 175 ? -28.491 1.580 5.822 1.00 39.81 175 ILE A O 1
ATOM 1439 N N . ILE A 1 176 ? -26.884 2.541 7.061 1.00 49.72 176 ILE A N 1
ATOM 1440 C CA . ILE A 1 176 ? -26.541 1.332 7.816 1.00 49.72 176 ILE A CA 1
ATOM 1441 C C . ILE A 1 176 ? -27.641 1.158 8.865 1.00 49.72 176 ILE A C 1
ATOM 1443 O O . ILE A 1 176 ? -27.516 1.628 9.987 1.00 49.72 176 ILE A O 1
ATOM 1447 N N . SER A 1 177 ? -28.753 0.527 8.497 1.00 43.00 177 SER A N 1
ATOM 1448 C CA . SER A 1 177 ? -29.732 0.091 9.485 1.00 43.00 177 SER A CA 1
ATOM 1449 C C . SER A 1 177 ? -29.208 -1.175 10.157 1.00 43.00 177 SER A C 1
ATOM 1451 O O . SER A 1 177 ? -29.095 -2.232 9.528 1.00 43.00 177 SER A O 1
ATOM 1453 N N . PHE A 1 178 ? -28.867 -1.073 11.442 1.00 54.78 178 PHE A N 1
ATOM 1454 C CA . PHE A 1 178 ? -28.772 -2.242 12.304 1.00 54.78 178 PHE A CA 1
ATOM 1455 C C . PHE A 1 178 ? -30.197 -2.750 12.482 1.00 54.78 178 PHE A C 1
ATOM 1457 O O . PHE A 1 178 ? -30.980 -2.184 13.244 1.00 54.78 178 PHE A O 1
ATOM 1464 N N . GLN A 1 179 ? -30.571 -3.786 11.734 1.00 47.75 179 GLN A N 1
ATOM 1465 C CA . GLN A 1 179 ? -31.832 -4.466 11.976 1.00 47.75 179 GLN A CA 1
ATOM 1466 C C . GLN A 1 179 ? -31.667 -5.214 13.298 1.00 47.75 179 GLN A C 1
ATOM 1468 O O . GLN A 1 179 ? -31.190 -6.346 13.346 1.00 47.75 179 GLN A O 1
ATOM 1473 N N . ASN A 1 180 ? -31.963 -4.518 14.394 1.00 54.28 180 ASN A N 1
ATOM 1474 C CA . ASN A 1 180 ? -32.049 -5.115 15.706 1.00 54.28 180 ASN A CA 1
ATOM 1475 C C . ASN A 1 180 ? -33.251 -6.058 15.657 1.00 54.28 180 ASN A C 1
ATOM 1477 O O . ASN A 1 180 ? -34.377 -5.652 15.936 1.00 54.28 180 ASN A O 1
ATOM 1481 N N . ASN A 1 181 ? -33.015 -7.305 15.243 1.00 52.12 181 ASN A N 1
ATOM 1482 C CA . ASN A 1 181 ? -33.938 -8.422 15.407 1.00 52.12 181 ASN A CA 1
ATOM 1483 C C . ASN A 1 181 ? -34.031 -8.749 16.907 1.00 52.12 181 ASN A C 1
ATOM 1485 O O . ASN A 1 181 ? -33.777 -9.867 17.346 1.00 52.12 181 ASN A O 1
ATOM 1489 N N . ASN A 1 182 ? -34.434 -7.766 17.709 1.00 56.56 182 ASN A N 1
ATOM 1490 C CA . ASN A 1 182 ? -35.221 -8.048 18.884 1.00 56.56 182 ASN A CA 1
ATOM 1491 C C . ASN A 1 182 ? -36.558 -8.533 18.335 1.00 56.56 182 ASN A C 1
ATOM 1493 O O . ASN A 1 182 ? -37.494 -7.754 18.154 1.00 56.56 182 ASN A O 1
ATOM 1497 N N . ASN A 1 183 ? -36.603 -9.828 18.007 1.00 55.19 183 ASN A N 1
ATOM 1498 C CA . ASN A 1 183 ? -37.829 -10.597 18.051 1.00 55.19 183 ASN A CA 1
ATOM 1499 C C . ASN A 1 183 ? -38.415 -10.297 19.429 1.00 55.19 183 ASN A C 1
ATOM 1501 O O . ASN A 1 183 ? -37.975 -10.823 20.448 1.00 55.19 183 ASN A O 1
ATOM 1505 N N . SER A 1 184 ? -39.342 -9.344 19.460 1.00 54.38 184 SER A N 1
ATOM 1506 C CA . SER A 1 184 ? -40.357 -9.307 20.483 1.00 54.38 184 SER A CA 1
ATOM 1507 C C . SER A 1 184 ? -41.035 -10.653 20.337 1.00 54.38 184 SER A C 1
ATOM 1509 O O . SER A 1 184 ? -41.846 -10.837 19.427 1.00 54.38 184 SER A O 1
ATOM 1511 N N . ASP A 1 185 ? -40.643 -11.597 21.186 1.00 57.66 185 ASP A N 1
ATOM 1512 C CA . ASP A 1 185 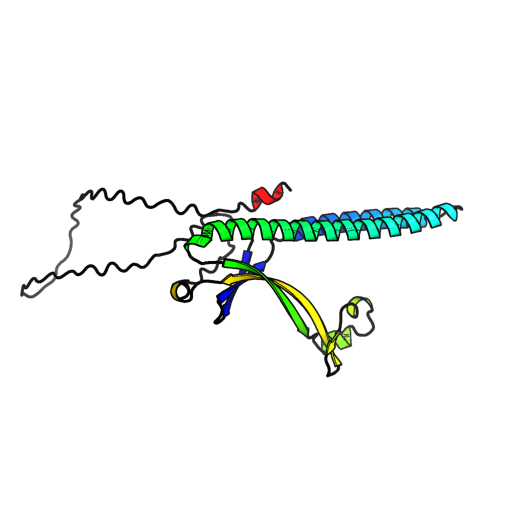? -41.465 -12.728 21.571 1.00 57.66 185 ASP A CA 1
ATOM 1513 C C . ASP A 1 185 ? -42.749 -12.123 22.150 1.00 57.66 185 ASP A C 1
ATOM 1515 O O . ASP A 1 185 ? -42.938 -11.973 23.356 1.00 57.66 185 ASP A O 1
ATOM 1519 N N . ASN A 1 186 ? -43.614 -11.662 21.244 1.00 55.59 186 ASN A N 1
ATOM 1520 C CA . ASN A 1 186 ? -44.999 -11.385 21.518 1.00 55.59 186 ASN A CA 1
ATOM 1521 C C . ASN A 1 186 ? -45.594 -12.755 21.779 1.00 55.59 186 ASN A C 1
ATOM 1523 O O . ASN A 1 186 ? -46.011 -13.479 20.876 1.00 55.59 186 ASN A O 1
ATOM 1527 N N . ASN A 1 187 ? -45.552 -13.075 23.062 1.00 54.06 187 ASN A N 1
ATOM 1528 C CA . ASN A 1 187 ? -46.350 -14.040 23.767 1.00 54.06 187 ASN A CA 1
ATOM 1529 C C . ASN A 1 187 ? -47.831 -13.771 23.441 1.00 54.06 187 ASN A C 1
ATOM 1531 O O . ASN A 1 187 ? -48.554 -13.137 24.206 1.00 54.06 187 ASN A O 1
ATOM 1535 N N . SER A 1 188 ? -48.276 -14.163 22.246 1.00 52.53 188 SER A N 1
ATOM 1536 C CA . SER A 1 188 ? -49.690 -14.221 21.907 1.00 52.53 188 SER A CA 1
ATOM 1537 C C . SER A 1 188 ? -50.207 -15.557 22.412 1.00 52.53 188 SER A C 1
ATOM 1539 O O . SER A 1 188 ? -50.463 -16.491 21.657 1.00 52.53 188 SER A O 1
ATOM 1541 N N . ASP A 1 189 ? -50.358 -15.617 23.732 1.00 58.22 189 ASP A N 1
ATOM 1542 C CA . ASP A 1 189 ? -51.379 -16.427 24.374 1.00 58.22 189 ASP A CA 1
ATOM 1543 C C . ASP A 1 189 ? -52.740 -15.938 23.854 1.00 58.22 189 ASP A C 1
ATOM 1545 O O . ASP A 1 189 ? -53.431 -15.163 24.510 1.00 58.22 189 ASP A O 1
ATOM 1549 N N . ASN A 1 190 ? -53.120 -16.327 22.633 1.00 52.84 190 ASN A N 1
ATOM 1550 C CA . ASN A 1 190 ? -54.491 -16.170 22.161 1.00 52.84 190 ASN A CA 1
ATOM 1551 C C . ASN A 1 190 ? -55.132 -17.540 21.983 1.00 52.84 190 ASN A C 1
ATOM 1553 O O . ASN A 1 190 ? -55.318 -18.093 20.902 1.00 52.84 190 ASN A O 1
ATOM 1557 N N . ASN A 1 191 ? -55.445 -18.066 23.155 1.00 50.62 191 ASN A N 1
ATOM 1558 C CA . ASN 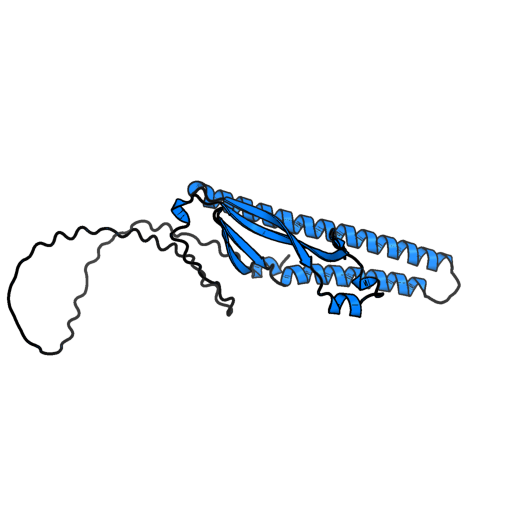A 1 191 ? -56.487 -19.022 23.433 1.00 50.62 191 ASN A CA 1
ATOM 1559 C C . ASN A 1 191 ? -57.822 -18.539 22.826 1.00 50.62 191 ASN A C 1
ATOM 1561 O O . ASN A 1 191 ? -58.519 -17.746 23.451 1.00 50.62 191 ASN A O 1
ATOM 1565 N N . ASN A 1 192 ? -58.196 -18.992 21.622 1.00 50.97 192 ASN A N 1
ATOM 1566 C CA . ASN A 1 192 ? -59.614 -19.057 21.254 1.00 50.97 192 ASN A CA 1
ATOM 1567 C C . ASN A 1 192 ? -59.906 -20.079 20.144 1.00 50.97 192 ASN A C 1
ATOM 1569 O O . ASN A 1 192 ? -59.860 -19.807 18.948 1.00 50.97 192 ASN A O 1
ATOM 1573 N N . ASN A 1 193 ? -60.203 -21.292 20.595 1.00 49.94 193 ASN A N 1
ATOM 1574 C CA . ASN A 1 193 ? -61.416 -22.033 20.263 1.00 49.94 193 ASN A CA 1
ATOM 1575 C C . ASN A 1 193 ? -62.377 -21.324 19.272 1.00 49.94 193 ASN A C 1
ATOM 1577 O O . ASN A 1 193 ? -63.094 -20.416 19.677 1.00 49.94 193 ASN A O 1
ATOM 1581 N N . ASN A 1 194 ? -62.475 -21.772 18.016 1.00 51.62 194 ASN A N 1
ATOM 1582 C CA . ASN A 1 194 ? -63.769 -22.213 17.492 1.00 51.62 194 ASN A CA 1
ATOM 1583 C C . ASN A 1 194 ? -63.630 -23.010 16.192 1.00 51.62 194 ASN A C 1
ATOM 1585 O O . ASN A 1 194 ? -62.922 -22.665 15.251 1.00 51.62 194 ASN A O 1
ATOM 1589 N N . ASN A 1 195 ? -64.393 -24.083 16.216 1.00 52.66 195 ASN A N 1
ATOM 1590 C CA . ASN A 1 195 ? -64.742 -25.020 15.183 1.00 52.66 195 ASN A CA 1
ATOM 1591 C C . ASN A 1 195 ? -65.415 -24.346 13.967 1.00 52.66 195 ASN A C 1
ATOM 1593 O O . ASN A 1 195 ? -66.089 -23.325 14.102 1.00 52.66 195 ASN A O 1
ATOM 1597 N N . ASN A 1 196 ? -65.343 -25.056 12.839 1.00 55.22 196 ASN A N 1
ATOM 1598 C CA . ASN A 1 196 ? -66.329 -25.122 11.753 1.00 55.22 196 ASN A CA 1
ATOM 1599 C C . ASN A 1 196 ? -65.911 -24.555 10.380 1.00 55.22 196 ASN A C 1
ATOM 1601 O O . ASN A 1 196 ? -66.160 -23.412 10.020 1.00 55.22 196 ASN A O 1
ATOM 1605 N N . ASN A 1 197 ? -65.299 -25.458 9.615 1.00 53.56 197 ASN A N 1
ATOM 1606 C CA . ASN A 1 197 ? -65.757 -25.947 8.313 1.00 53.56 197 ASN A CA 1
ATOM 1607 C C . ASN A 1 197 ? -66.239 -24.940 7.241 1.00 53.56 197 ASN A C 1
ATOM 1609 O O . ASN A 1 197 ? -67.353 -24.430 7.272 1.00 53.56 197 ASN A O 1
ATOM 1613 N N . ASN A 1 198 ? -65.444 -24.942 6.171 1.00 50.81 198 ASN A N 1
ATOM 1614 C CA . ASN A 1 198 ? -65.846 -25.006 4.768 1.00 50.81 198 ASN A CA 1
ATOM 1615 C C . ASN A 1 198 ? -66.239 -23.729 4.003 1.00 50.81 198 ASN A C 1
ATOM 1617 O O . ASN A 1 198 ? -67.235 -23.068 4.264 1.00 50.81 198 ASN A O 1
ATOM 1621 N N . ASN A 1 199 ? -65.524 -23.614 2.882 1.00 52.38 199 ASN A N 1
ATOM 1622 C CA . ASN A 1 199 ? -65.969 -23.174 1.565 1.00 52.38 199 ASN A CA 1
ATOM 1623 C C . ASN A 1 199 ? -66.075 -21.666 1.269 1.00 52.38 199 ASN A C 1
ATOM 1625 O O . ASN A 1 199 ? -67.108 -21.030 1.431 1.00 52.38 199 ASN A O 1
ATOM 1629 N N . ASN A 1 200 ? -64.979 -21.159 0.695 1.00 49.00 200 ASN A N 1
ATOM 1630 C CA . ASN A 1 200 ? -64.939 -20.617 -0.668 1.00 49.00 200 ASN A CA 1
ATOM 1631 C C . ASN A 1 200 ? -66.080 -19.661 -1.075 1.00 49.00 200 ASN A C 1
ATOM 1633 O O . ASN A 1 200 ? -67.121 -20.122 -1.528 1.00 49.00 200 ASN A O 1
ATOM 1637 N N . ASN A 1 201 ? -65.837 -18.346 -1.044 1.00 50.62 201 ASN A N 1
ATOM 1638 C CA . ASN A 1 201 ? -65.880 -17.512 -2.255 1.00 50.62 201 ASN A CA 1
ATOM 1639 C C . ASN A 1 201 ? -65.495 -16.054 -1.944 1.00 50.62 201 ASN A C 1
ATOM 1641 O O . ASN A 1 201 ? -66.145 -15.380 -1.157 1.00 50.62 201 ASN A O 1
ATOM 1645 N N . ASN A 1 202 ? -64.462 -15.592 -2.641 1.00 50.41 202 ASN A N 1
ATOM 1646 C CA . ASN A 1 202 ? -64.448 -14.366 -3.438 1.00 50.41 202 ASN A CA 1
ATOM 1647 C C . ASN A 1 202 ? -64.942 -13.033 -2.824 1.00 50.41 202 ASN A C 1
ATOM 1649 O O . ASN A 1 202 ? -66.135 -12.796 -2.684 1.00 50.41 202 ASN A O 1
ATOM 1653 N N . ASN A 1 203 ? -63.979 -12.108 -2.712 1.00 51.81 203 ASN A N 1
ATOM 1654 C CA . ASN A 1 203 ? -64.100 -10.684 -3.045 1.00 51.81 203 ASN A CA 1
ATOM 1655 C C . ASN A 1 203 ? -65.039 -9.822 -2.173 1.00 51.81 203 ASN A C 1
ATOM 1657 O O . ASN A 1 203 ? -66.250 -9.890 -2.319 1.00 51.81 203 ASN A O 1
ATOM 1661 N N . ASN A 1 204 ? -64.487 -8.909 -1.363 1.00 55.00 204 ASN A N 1
ATOM 1662 C CA . ASN A 1 204 ? -64.568 -7.467 -1.644 1.00 55.00 204 ASN A CA 1
ATOM 1663 C C . ASN A 1 204 ? -63.868 -6.641 -0.545 1.00 55.00 204 ASN A C 1
ATOM 1665 O O . ASN A 1 204 ? -64.201 -6.707 0.634 1.00 55.00 204 ASN A O 1
ATOM 1669 N N . ASN A 1 205 ? -62.903 -5.850 -0.999 1.00 56.97 205 ASN A N 1
ATOM 1670 C CA . ASN A 1 205 ? -62.466 -4.550 -0.503 1.00 56.97 205 ASN A CA 1
ATOM 1671 C C . ASN A 1 205 ? -63.314 -3.936 0.641 1.00 56.97 205 ASN A C 1
ATOM 1673 O O . ASN A 1 205 ? -64.404 -3.425 0.385 1.00 56.97 205 ASN A O 1
ATOM 1677 N N . ASN A 1 206 ? -62.794 -3.879 1.876 1.00 60.25 206 ASN A N 1
ATOM 1678 C CA . ASN A 1 206 ? -63.202 -2.799 2.775 1.00 60.25 206 ASN A CA 1
ATOM 1679 C C . ASN A 1 206 ? -62.057 -2.264 3.641 1.00 60.25 206 ASN A C 1
ATOM 1681 O O . ASN A 1 206 ? -61.565 -2.881 4.584 1.00 60.25 206 ASN A O 1
ATOM 1685 N N . ASN A 1 207 ? -61.685 -1.059 3.245 1.00 54.28 207 ASN A N 1
ATOM 1686 C CA . ASN A 1 207 ? -60.899 -0.046 3.908 1.00 54.28 207 ASN A CA 1
ATOM 1687 C C . ASN A 1 207 ? -61.433 0.239 5.326 1.00 54.28 207 ASN A C 1
ATOM 1689 O O . ASN A 1 207 ? -62.520 0.794 5.464 1.00 54.28 207 ASN A O 1
ATOM 1693 N N . ASN A 1 208 ? -60.675 -0.077 6.381 1.00 56.94 208 ASN A N 1
ATOM 1694 C CA . ASN A 1 208 ? -60.886 0.590 7.668 1.00 56.94 208 ASN A CA 1
ATOM 1695 C C . ASN A 1 208 ? -59.577 0.829 8.426 1.00 56.94 208 ASN A C 1
ATOM 1697 O O . ASN A 1 208 ? -59.153 0.071 9.292 1.00 56.94 208 ASN A O 1
ATOM 1701 N N . ASN A 1 209 ? -58.907 1.885 7.979 1.00 52.97 209 ASN A N 1
ATOM 1702 C CA . ASN A 1 209 ? -58.536 3.053 8.769 1.00 52.97 209 ASN A CA 1
ATOM 1703 C C . ASN A 1 209 ? -58.473 2.914 10.312 1.00 52.97 209 ASN A C 1
ATOM 1705 O O . ASN A 1 209 ? -59.470 2.680 10.987 1.00 52.97 209 ASN A O 1
ATOM 1709 N N . ASN A 1 210 ? -57.309 3.323 10.824 1.00 52.19 210 ASN A N 1
ATOM 1710 C CA . ASN A 1 210 ? -57.115 4.053 12.077 1.00 52.19 210 ASN A CA 1
ATOM 1711 C C . ASN A 1 210 ? -57.096 3.250 13.393 1.00 52.19 210 ASN A C 1
ATOM 1713 O O . ASN A 1 210 ? -58.103 3.132 14.087 1.00 52.19 210 ASN A O 1
ATOM 1717 N N . ASN A 1 211 ? -55.897 2.876 13.854 1.00 58.03 211 ASN A N 1
ATOM 1718 C CA . ASN A 1 211 ? -55.615 3.074 15.275 1.00 58.03 211 ASN A CA 1
ATOM 1719 C C . ASN A 1 211 ? -54.214 3.653 15.501 1.00 58.03 211 ASN A C 1
ATOM 1721 O O . ASN A 1 211 ? -53.182 2.989 15.415 1.00 58.03 211 ASN A O 1
ATOM 1725 N N . ASN A 1 212 ? -54.257 4.952 15.757 1.00 53.19 212 ASN A N 1
ATOM 1726 C CA . ASN A 1 212 ? -53.217 5.882 16.136 1.00 53.19 212 ASN A CA 1
ATOM 1727 C C . ASN A 1 212 ? -52.586 5.478 17.478 1.00 53.19 212 ASN A C 1
ATOM 1729 O O . ASN A 1 212 ? -52.975 6.010 18.516 1.00 53.19 212 ASN A O 1
ATOM 1733 N N . ASN A 1 213 ? -51.627 4.544 17.491 1.00 61.06 213 ASN A N 1
ATOM 1734 C CA . ASN A 1 213 ? -50.810 4.355 18.687 1.00 61.06 213 ASN A CA 1
ATOM 1735 C C . ASN A 1 213 ? -49.549 5.207 18.576 1.00 61.06 213 ASN A C 1
ATOM 1737 O O . ASN A 1 213 ? -48.583 4.874 17.891 1.00 61.06 213 ASN A O 1
ATOM 1741 N N . ASN A 1 214 ? -49.641 6.350 19.246 1.00 53.75 214 ASN A N 1
ATOM 1742 C CA . ASN A 1 214 ? -48.711 7.464 19.320 1.00 53.75 214 ASN A CA 1
ATOM 1743 C C . ASN A 1 214 ? -47.433 7.074 20.084 1.00 53.75 214 ASN A C 1
ATOM 1745 O O . ASN A 1 214 ? -47.034 7.738 21.042 1.00 53.75 214 ASN A O 1
ATOM 1749 N N . ASN A 1 215 ? -46.796 5.970 19.692 1.00 60.50 215 ASN A N 1
ATOM 1750 C CA . ASN A 1 215 ? -45.551 5.526 20.285 1.00 60.50 215 ASN A CA 1
ATOM 1751 C C . ASN A 1 215 ? -44.408 6.342 19.674 1.00 60.50 215 ASN A C 1
ATOM 1753 O O . ASN A 1 215 ? -43.628 5.853 18.857 1.00 60.50 215 ASN A O 1
ATOM 1757 N N . LYS A 1 216 ? -44.320 7.613 20.091 1.00 49.75 216 LYS A N 1
ATOM 1758 C CA . LYS A 1 216 ? -43.092 8.418 20.070 1.00 49.75 216 LYS A CA 1
ATOM 1759 C C . LYS A 1 216 ? -42.070 7.777 21.016 1.00 49.75 216 LYS A C 1
ATOM 1761 O O . LYS A 1 216 ? -41.601 8.394 21.968 1.00 49.75 216 LYS A O 1
ATOM 1766 N N . ASN A 1 217 ? -41.723 6.521 20.768 1.00 55.34 217 ASN A N 1
ATOM 1767 C CA . ASN A 1 217 ? -40.452 6.022 21.226 1.00 55.34 217 ASN A CA 1
ATOM 1768 C C . ASN A 1 217 ? -39.428 6.789 20.411 1.00 55.34 217 ASN A C 1
ATOM 1770 O O . ASN A 1 217 ? -39.405 6.685 19.187 1.00 55.34 217 ASN A O 1
ATOM 1774 N N . ASN A 1 218 ? -38.670 7.621 21.120 1.00 48.31 218 ASN A N 1
ATOM 1775 C CA . ASN A 1 218 ? -37.448 8.263 20.676 1.00 48.31 218 ASN A CA 1
ATOM 1776 C C . ASN A 1 218 ? -36.561 7.225 19.979 1.00 48.31 218 ASN A C 1
ATOM 1778 O O . ASN A 1 218 ? -35.671 6.641 20.595 1.00 48.31 218 ASN A O 1
ATOM 1782 N N . ILE A 1 219 ? -36.799 6.994 18.691 1.00 48.47 219 ILE A N 1
ATOM 1783 C CA . ILE A 1 219 ? -35.777 6.512 17.784 1.00 48.47 219 ILE A CA 1
ATOM 1784 C C . ILE A 1 219 ? -34.849 7.712 17.710 1.00 48.47 219 ILE A C 1
ATOM 1786 O O . ILE A 1 219 ? -35.083 8.654 16.962 1.00 48.47 219 ILE A O 1
ATOM 1790 N N . GLN A 1 220 ? -33.890 7.753 18.636 1.00 47.62 220 GLN A N 1
ATOM 1791 C CA . GLN A 1 220 ? -32.733 8.609 18.494 1.00 47.62 220 GLN A CA 1
ATOM 1792 C C . GLN A 1 220 ? -32.161 8.248 17.136 1.00 47.62 220 GLN A C 1
ATOM 1794 O O . GLN A 1 220 ? -31.658 7.140 16.960 1.00 47.62 220 GLN A O 1
ATOM 1799 N N . ASP A 1 221 ? -32.365 9.152 16.184 1.00 45.75 221 ASP A N 1
ATOM 1800 C CA . ASP A 1 221 ? -31.842 9.061 14.839 1.00 45.75 221 ASP A CA 1
ATOM 1801 C C . ASP A 1 221 ? -30.372 8.663 14.954 1.00 45.75 221 ASP A C 1
ATOM 1803 O O . ASP A 1 221 ? -29.532 9.450 15.407 1.00 45.75 221 ASP A O 1
ATOM 1807 N N . GLU A 1 222 ? -30.060 7.414 14.604 1.00 47.84 222 GLU A N 1
ATOM 1808 C CA . GLU A 1 222 ? -28.690 6.996 14.366 1.00 47.84 222 GLU A CA 1
ATOM 1809 C C . GLU A 1 222 ? -28.221 7.841 13.182 1.00 47.84 222 GLU A C 1
ATOM 1811 O O . GLU A 1 222 ? -28.450 7.511 12.018 1.00 47.84 222 GLU A O 1
ATOM 1816 N N . LYS A 1 223 ? -27.627 9.001 13.483 1.00 42.69 223 LYS A N 1
ATOM 1817 C CA . LYS A 1 223 ? -26.956 9.844 12.501 1.00 42.69 223 LYS A CA 1
ATOM 1818 C C . LYS A 1 223 ? -25.803 9.027 11.941 1.00 42.69 223 LYS A C 1
ATOM 1820 O O . LYS A 1 223 ? -24.705 9.019 12.494 1.00 42.69 223 LYS A O 1
ATOM 1825 N N . GLY A 1 224 ? -26.063 8.319 10.848 1.00 39.91 224 GLY A N 1
ATOM 1826 C CA . GLY A 1 224 ? -25.017 7.785 9.998 1.00 39.91 224 GLY A CA 1
ATOM 1827 C C . GLY A 1 224 ? -24.098 8.939 9.615 1.00 39.91 224 GLY A C 1
ATOM 1828 O O . GLY A 1 224 ? -24.544 9.931 9.037 1.00 39.91 224 GLY A O 1
ATOM 1829 N N . ILE A 1 225 ? -22.824 8.845 9.988 1.00 39.94 225 ILE A N 1
ATOM 1830 C CA . ILE A 1 225 ? -21.814 9.803 9.548 1.00 39.94 225 ILE A CA 1
ATOM 1831 C C . ILE A 1 225 ? -21.542 9.487 8.079 1.00 39.94 225 ILE A C 1
ATOM 1833 O O . ILE A 1 225 ? -20.792 8.569 7.748 1.00 39.94 225 ILE A O 1
ATOM 1837 N N . CYS A 1 226 ? -22.199 10.228 7.192 1.00 41.66 226 CYS A N 1
ATOM 1838 C CA . CYS A 1 226 ? -21.859 10.234 5.780 1.00 41.66 226 CYS A CA 1
ATOM 1839 C C . CYS A 1 226 ? -20.572 11.046 5.618 1.00 41.66 226 CYS A C 1
ATOM 1841 O O . CYS A 1 226 ? -20.591 12.269 5.736 1.00 41.66 226 CYS A O 1
ATOM 1843 N N . ILE A 1 227 ? -19.447 10.383 5.354 1.00 46.38 227 ILE A N 1
ATOM 1844 C CA . ILE A 1 227 ? -18.231 11.083 4.934 1.00 46.38 227 ILE A CA 1
ATOM 1845 C C . ILE A 1 227 ? -18.423 11.438 3.462 1.00 46.38 227 ILE A C 1
ATOM 1847 O O . ILE A 1 227 ? -18.315 10.569 2.592 1.00 46.38 227 ILE A O 1
ATOM 1851 N N . ASN A 1 228 ? -18.734 12.702 3.177 1.00 42.16 228 ASN A N 1
ATOM 1852 C CA . ASN A 1 228 ? -18.815 13.172 1.805 1.00 42.16 228 ASN A CA 1
ATOM 1853 C C . ASN A 1 228 ? -17.410 13.136 1.182 1.00 42.16 228 ASN A C 1
ATOM 1855 O O . ASN A 1 228 ? -16.534 13.927 1.527 1.00 42.16 228 ASN A O 1
ATOM 1859 N N . VAL A 1 229 ? -17.181 12.199 0.258 1.00 48.34 229 VAL A N 1
ATOM 1860 C CA . VAL A 1 229 ? -15.897 12.076 -0.450 1.00 48.34 229 VAL A CA 1
ATOM 1861 C C . VAL A 1 229 ? -15.608 13.333 -1.280 1.00 48.34 229 VAL A C 1
ATOM 1863 O O . VAL A 1 229 ? -14.443 13.639 -1.521 1.00 48.34 229 VAL A O 1
ATOM 1866 N N . ASP A 1 230 ? -16.630 14.107 -1.655 1.00 48.91 230 ASP A N 1
ATOM 1867 C CA . ASP A 1 230 ? -16.450 15.347 -2.406 1.00 48.91 230 ASP A CA 1
ATOM 1868 C C . ASP A 1 230 ? -15.890 16.491 -1.554 1.00 48.91 230 ASP A C 1
ATOM 1870 O O . ASP A 1 230 ? -15.175 17.333 -2.086 1.00 48.91 230 ASP A O 1
ATOM 1874 N N . GLU A 1 231 ? -16.094 16.497 -0.232 1.00 47.72 231 GLU A N 1
ATOM 1875 C CA . GLU A 1 231 ? -15.436 17.475 0.651 1.00 47.72 231 GLU A CA 1
ATOM 1876 C C . GLU A 1 231 ? -13.923 17.225 0.775 1.00 47.72 231 GLU A C 1
ATOM 1878 O O . GLU A 1 231 ? -13.167 18.142 1.094 1.00 47.72 231 GLU A O 1
ATOM 1883 N N . LEU A 1 232 ? -13.443 16.022 0.430 1.00 42.97 232 LEU A N 1
ATOM 1884 C CA . LEU A 1 232 ? -12.008 15.751 0.295 1.00 42.97 232 LEU A CA 1
ATOM 1885 C C . LEU A 1 232 ? -11.403 16.333 -0.995 1.00 42.97 232 LEU A C 1
ATOM 1887 O O . LEU A 1 232 ? -10.184 16.328 -1.112 1.00 42.97 232 LEU A O 1
ATOM 1891 N N . LYS A 1 233 ? -12.206 16.828 -1.954 1.00 40.75 233 LYS A N 1
ATOM 1892 C CA . LYS A 1 233 ? -11.716 17.380 -3.236 1.00 40.75 233 LYS A CA 1
ATOM 1893 C C . LYS A 1 233 ? -11.076 18.767 -3.113 1.00 40.75 233 LYS A C 1
ATOM 1895 O O . LYS A 1 233 ? -10.365 19.168 -4.028 1.00 40.75 233 LYS A O 1
ATOM 1900 N N . ASN A 1 234 ? -11.336 19.493 -2.024 1.00 46.41 234 ASN A N 1
ATOM 1901 C CA . ASN A 1 234 ? -10.852 20.866 -1.828 1.00 46.41 234 ASN A CA 1
ATOM 1902 C C . ASN A 1 234 ? -9.543 20.957 -1.013 1.00 46.41 234 ASN A C 1
ATOM 1904 O O . ASN A 1 234 ? -9.188 22.049 -0.570 1.00 46.41 234 ASN A O 1
ATOM 1908 N N . PHE A 1 235 ? -8.831 19.840 -0.819 1.00 44.22 235 PHE A N 1
ATOM 1909 C CA . PHE A 1 235 ? -7.548 19.765 -0.109 1.00 44.22 235 PHE A CA 1
ATOM 1910 C C . PHE A 1 235 ? -6.520 18.974 -0.918 1.00 44.22 235 PHE A C 1
ATOM 1912 O O . PHE A 1 235 ? -5.325 19.326 -0.822 1.00 44.22 235 PHE A O 1
#

Sequence (235 aa):
MNISRVNSTPKGSTFELTYPTHLNGLIQQSEVFGIILIIIGVVKGFSKEGNQILAGFGLITSFFSLFLFLIIFIISKINVLNKIKYELDLINENYKSKNIKWSLRHDLNINFINEELYKKKLGKSTFMHGIKYDNNNKPYREEYIYFIEIESPSRFLQNLTVKTFSSNQNHCDTIISFQNNNNSDNNSDNNNNNNNNNNNNNNNNNNNNNNNNNNKNNIQDEKGICINVDELKNF

Secondary structure (DSSP, 8-state):
-EEEEEEEETTEEEEEEEPPHHHHHHHHHHHHHHHHHHHHHHHHHT--SS-HHHHHHHHHHHHHHHHHHHHHHHHHHHHHHHHHHHHHHHHHHHHGGGT-EEEEEEEEEEEEPPHHHHHHHTT-HHHHTTEEE-TT--EEEEEEEEEEEEE--GGGGGG---------SS----------------------------------------------------------GGGGGG-

Foldseek 3Di:
DAFPDWDQDPQAIWTFDDDPCVLVVVVVVLVVVLVVQLVVLVVQLPPPDDDPVSVVVSVVSNVVSVVVSVVVVVVSVVVVVVVVVVVQVVVCVVCVVQVKHKDKDKDKDKAFDDPVNCVVCPPVPVVCPQWDADPVRGTIHIDIGIIIGIGGPPVPPVQPDPDRDDVPDDDPPDDPDSPPPPPPPPPPPPDDDDDDDDDDDDDDDDDDDDDDPPPPPPPVPPPDPDPDVVVVVVD